Protein AF-A0A1V8TPH0-F1 (afdb_monomer_lite)

Structure (mmCIF, N/CA/C/O backbone):
data_AF-A0A1V8TPH0-F1
#
_entry.id   AF-A0A1V8TPH0-F1
#
loop_
_atom_site.group_PDB
_atom_site.id
_atom_site.type_symbol
_atom_site.label_atom_id
_atom_site.label_alt_id
_atom_site.label_comp_id
_atom_site.label_asym_id
_atom_site.label_entity_id
_atom_site.label_seq_id
_atom_site.pdbx_PDB_ins_code
_atom_site.Cartn_x
_atom_site.Cartn_y
_atom_site.Cartn_z
_atom_site.occupancy
_atom_site.B_iso_or_equiv
_atom_site.auth_seq_id
_atom_site.auth_comp_id
_atom_site.auth_asym_id
_atom_site.auth_atom_id
_atom_site.pdbx_PDB_model_num
ATOM 1 N N . MET A 1 1 ? -13.510 -11.540 24.305 1.00 69.06 1 MET A N 1
ATOM 2 C CA . MET A 1 1 ? -13.269 -10.993 22.954 1.00 69.06 1 MET A CA 1
ATOM 3 C C . MET A 1 1 ? -14.560 -11.146 22.167 1.00 69.06 1 MET A C 1
ATOM 5 O O . MET A 1 1 ? -15.125 -12.233 22.200 1.00 69.06 1 MET A O 1
ATOM 9 N N . THR A 1 2 ? -15.067 -10.079 21.551 1.00 87.88 2 THR A N 1
ATOM 10 C CA . THR A 1 2 ? -16.342 -10.102 20.812 1.00 87.88 2 THR A CA 1
ATOM 11 C C . THR A 1 2 ? -16.055 -9.800 19.351 1.00 87.88 2 THR A C 1
ATOM 13 O O . THR A 1 2 ? -15.473 -8.761 19.056 1.00 87.88 2 THR A O 1
ATOM 16 N N . VAL A 1 3 ? -16.458 -10.695 18.451 1.00 92.12 3 VAL A N 1
ATOM 17 C CA . VAL A 1 3 ? -16.304 -10.492 17.005 1.00 92.12 3 VAL A CA 1
ATOM 18 C C . VAL A 1 3 ? -17.396 -9.545 16.514 1.00 92.12 3 VAL A C 1
ATOM 20 O O . VAL A 1 3 ? -18.563 -9.697 16.881 1.00 92.12 3 VAL A O 1
ATOM 23 N N . LYS A 1 4 ? -17.015 -8.556 15.701 1.00 92.19 4 LYS A N 1
ATOM 24 C CA . LYS A 1 4 ? -17.937 -7.626 15.046 1.00 92.19 4 LYS A CA 1
ATOM 25 C C . LYS A 1 4 ? -17.560 -7.492 13.579 1.00 92.19 4 LYS A C 1
ATOM 27 O O . LYS A 1 4 ? -16.442 -7.100 13.264 1.00 92.19 4 LYS A O 1
ATOM 32 N N . GLU A 1 5 ? -18.511 -7.777 12.704 1.00 93.06 5 GLU A N 1
ATOM 33 C CA . GLU A 1 5 ? -18.378 -7.486 11.281 1.00 93.06 5 GLU A CA 1
ATOM 34 C C . GLU A 1 5 ? -18.752 -6.027 11.020 1.00 93.06 5 GLU A C 1
ATOM 36 O O . GLU A 1 5 ? -19.702 -5.500 11.606 1.00 93.06 5 GLU A O 1
ATOM 41 N N . PHE A 1 6 ? -18.007 -5.362 10.142 1.00 92.00 6 PHE A N 1
ATOM 42 C CA . PHE A 1 6 ? -18.302 -3.991 9.747 1.00 92.00 6 PHE A CA 1
ATOM 43 C C . PHE A 1 6 ? -17.881 -3.728 8.302 1.00 92.00 6 PHE A C 1
ATOM 45 O O . PHE A 1 6 ? -17.001 -4.388 7.753 1.00 92.00 6 PHE A O 1
ATOM 52 N N . ASN A 1 7 ? -18.518 -2.738 7.677 1.00 92.94 7 ASN A N 1
ATOM 53 C CA . ASN A 1 7 ? -18.156 -2.298 6.337 1.00 92.94 7 ASN A CA 1
ATOM 54 C C . ASN A 1 7 ? -17.082 -1.211 6.427 1.00 92.94 7 ASN A C 1
ATOM 56 O O . ASN A 1 7 ? -17.400 -0.041 6.636 1.00 92.94 7 ASN A O 1
ATOM 60 N N . PHE A 1 8 ? -15.824 -1.604 6.219 1.00 92.25 8 PHE A N 1
ATOM 61 C CA . PHE A 1 8 ? -14.677 -0.699 6.285 1.00 92.25 8 PHE A CA 1
ATOM 62 C C . PHE A 1 8 ? -14.852 0.551 5.416 1.00 92.25 8 PHE A C 1
ATOM 64 O O . PHE A 1 8 ? -14.700 1.670 5.896 1.00 92.25 8 PHE A O 1
ATOM 71 N N . THR A 1 9 ? -15.232 0.370 4.146 1.00 92.88 9 THR A N 1
ATOM 72 C CA . THR A 1 9 ? -15.393 1.481 3.196 1.00 92.88 9 THR A CA 1
ATOM 73 C C . THR A 1 9 ? -16.419 2.493 3.701 1.00 92.88 9 THR A C 1
ATOM 75 O O . THR A 1 9 ? -16.123 3.685 3.753 1.00 92.88 9 THR A O 1
ATOM 78 N N . ALA A 1 10 ? -17.592 2.022 4.129 1.00 94.12 10 ALA A N 1
ATOM 79 C CA . ALA A 1 10 ? -18.646 2.889 4.642 1.00 94.12 10 ALA A CA 1
ATOM 80 C C . ALA A 1 10 ? -18.234 3.599 5.942 1.00 94.12 10 ALA A C 1
ATOM 82 O O . ALA A 1 10 ? -18.532 4.779 6.109 1.00 94.12 10 ALA A O 1
ATOM 83 N N . THR A 1 11 ? -17.524 2.911 6.842 1.00 94.31 11 THR A N 1
ATOM 84 C CA . THR A 1 11 ? -17.053 3.495 8.104 1.00 94.31 11 THR A CA 1
ATOM 85 C C . THR A 1 11 ? -16.078 4.646 7.875 1.00 94.31 11 THR A C 1
ATOM 87 O O . THR A 1 11 ? -16.251 5.701 8.479 1.00 94.31 11 THR A O 1
ATOM 90 N N . ILE A 1 12 ? -15.103 4.492 6.972 1.00 94.19 12 ILE A N 1
ATOM 91 C CA . ILE A 1 12 ? -14.189 5.592 6.629 1.00 94.19 12 ILE A CA 1
ATOM 92 C C . ILE A 1 12 ? -14.939 6.724 5.920 1.00 94.19 12 ILE A C 1
ATOM 94 O O . ILE A 1 12 ? -14.738 7.896 6.229 1.00 94.19 12 ILE A O 1
ATOM 98 N N . GLN A 1 13 ? -15.819 6.393 4.971 1.00 94.00 13 GLN A N 1
ATOM 99 C CA . GLN A 1 13 ? -16.561 7.393 4.196 1.00 94.00 13 GLN A CA 1
ATOM 100 C C . GLN A 1 13 ? -17.530 8.224 5.047 1.00 94.00 13 GLN A C 1
ATOM 102 O O . GLN A 1 13 ? -17.873 9.340 4.665 1.00 94.00 13 GLN A O 1
ATOM 107 N N . ALA A 1 14 ? -17.950 7.704 6.201 1.00 94.19 14 ALA A N 1
ATOM 108 C CA . ALA A 1 14 ? -18.762 8.428 7.170 1.00 94.19 14 ALA A CA 1
ATOM 109 C C . ALA A 1 14 ? -17.963 9.454 7.997 1.00 94.19 14 ALA A C 1
ATOM 111 O O . ALA A 1 14 ? -18.571 10.242 8.723 1.00 94.19 14 ALA A O 1
ATOM 112 N N . ALA A 1 15 ? -16.626 9.465 7.910 1.00 93.75 15 ALA A N 1
ATOM 113 C CA . ALA A 1 15 ? -15.810 10.446 8.612 1.00 93.75 15 ALA A CA 1
ATOM 114 C C . ALA A 1 15 ? -16.148 11.878 8.142 1.00 93.75 15 ALA A C 1
ATOM 116 O O . ALA A 1 15 ? -16.312 12.117 6.940 1.00 93.75 15 ALA A O 1
ATOM 117 N N . PRO A 1 16 ? -16.234 12.851 9.067 1.00 91.25 16 PRO A N 1
ATOM 118 C CA . PRO A 1 16 ? -16.648 14.211 8.733 1.00 91.25 16 PRO A CA 1
ATOM 119 C C . PRO A 1 16 ? -15.592 14.970 7.923 1.00 91.25 16 PRO A C 1
ATOM 121 O O . PRO A 1 16 ? -15.946 15.876 7.173 1.00 91.25 16 PRO A O 1
ATOM 124 N N . ASP A 1 17 ? -14.312 14.612 8.066 1.00 91.50 17 ASP A N 1
ATOM 125 C CA . ASP A 1 17 ? -13.206 15.263 7.368 1.00 91.50 17 ASP A CA 1
ATOM 126 C C . ASP A 1 17 ? -13.072 14.734 5.923 1.00 91.50 17 ASP A C 1
ATOM 128 O O . ASP A 1 17 ? -12.752 13.553 5.726 1.00 91.50 17 ASP A O 1
ATOM 132 N N . PRO A 1 18 ? -13.249 15.591 4.895 1.00 88.19 18 PRO A N 1
ATOM 133 C CA . PRO A 1 18 ? -13.051 15.217 3.496 1.00 88.19 18 PRO A CA 1
ATOM 134 C C . PRO A 1 18 ? -11.638 14.721 3.166 1.00 88.19 18 PRO A C 1
ATOM 136 O O . PRO A 1 18 ? -11.458 13.954 2.218 1.00 88.19 18 PRO A O 1
ATOM 139 N N . ALA A 1 19 ? -10.624 15.153 3.924 1.00 86.62 19 ALA A N 1
ATOM 140 C CA . ALA A 1 19 ? -9.248 14.702 3.744 1.00 86.62 19 ALA A CA 1
ATOM 141 C C . ALA A 1 19 ? -9.051 13.238 4.171 1.00 86.62 19 ALA A C 1
ATOM 143 O O . ALA A 1 19 ? -8.129 12.582 3.687 1.00 86.62 19 ALA A O 1
ATOM 144 N N . VAL A 1 20 ? -9.930 12.719 5.034 1.00 92.00 20 VAL A N 1
ATOM 145 C CA . VAL A 1 20 ? -9.890 11.346 5.554 1.00 92.00 20 VAL A CA 1
ATOM 146 C C . VAL A 1 20 ? -10.874 10.436 4.820 1.00 92.00 20 VAL A C 1
ATOM 148 O O . VAL A 1 20 ? -10.542 9.298 4.491 1.00 92.00 20 VAL A O 1
ATOM 151 N N . ASN A 1 21 ? -12.084 10.926 4.540 1.00 93.25 21 ASN A N 1
ATOM 152 C CA . ASN A 1 21 ? -13.167 10.093 4.013 1.00 93.25 21 ASN A CA 1
ATOM 153 C C . ASN A 1 21 ? -13.011 9.728 2.522 1.00 93.25 21 ASN A C 1
ATOM 155 O O . ASN A 1 21 ? -13.640 8.785 2.031 1.00 93.25 21 ASN A O 1
ATOM 159 N N . ASN A 1 22 ? -12.135 10.428 1.794 1.00 93.94 22 ASN A N 1
ATOM 160 C CA . ASN A 1 22 ? -11.880 10.180 0.380 1.00 93.94 22 ASN A CA 1
ATOM 161 C C . ASN A 1 22 ? -10.797 9.106 0.170 1.00 93.94 22 ASN A C 1
ATOM 163 O O . ASN A 1 22 ? -9.654 9.392 -0.193 1.00 93.94 22 ASN A O 1
ATOM 167 N N . LEU A 1 23 ? -11.185 7.842 0.359 1.00 91.94 23 LEU A N 1
ATOM 168 C CA . LEU A 1 23 ? -10.314 6.670 0.191 1.00 91.94 23 LEU A CA 1
ATOM 169 C C . LEU A 1 23 ? -9.619 6.605 -1.178 1.00 91.94 23 LEU A C 1
ATOM 171 O O . LEU A 1 23 ? -8.432 6.290 -1.264 1.00 91.94 23 LEU A O 1
ATOM 175 N N . THR A 1 24 ? -10.337 6.929 -2.255 1.00 90.44 24 THR A N 1
ATOM 176 C CA . THR A 1 24 ? -9.788 6.903 -3.617 1.00 90.44 24 THR A CA 1
ATOM 177 C C . THR A 1 24 ? -8.702 7.958 -3.800 1.00 90.44 24 THR A C 1
ATOM 179 O O . THR A 1 24 ? -7.687 7.678 -4.443 1.00 90.44 24 THR A O 1
ATOM 182 N N . TYR A 1 25 ? -8.894 9.152 -3.228 1.00 92.50 25 TYR A N 1
ATOM 183 C CA . TYR A 1 25 ? -7.860 10.180 -3.187 1.00 92.50 25 TYR A CA 1
ATOM 184 C C . TYR A 1 25 ? -6.662 9.699 -2.382 1.00 92.50 25 TYR A C 1
ATOM 186 O O . TYR A 1 25 ? -5.566 9.734 -2.922 1.00 92.50 25 TYR A O 1
ATOM 194 N N . LEU A 1 26 ? -6.849 9.188 -1.160 1.00 92.75 26 LEU A N 1
ATOM 195 C CA . LEU A 1 26 ? -5.744 8.708 -0.321 1.00 92.75 26 LEU A CA 1
ATOM 196 C C . LEU A 1 26 ? -4.900 7.634 -1.029 1.00 92.75 26 LEU A C 1
ATOM 198 O O . LEU A 1 26 ? -3.671 7.725 -1.036 1.00 92.75 26 LEU A O 1
ATOM 202 N N . ALA A 1 27 ? -5.548 6.674 -1.694 1.00 90.88 27 ALA A N 1
ATOM 203 C CA . ALA A 1 27 ? -4.872 5.597 -2.415 1.00 90.88 27 ALA A CA 1
ATOM 204 C C . ALA A 1 27 ? -4.126 6.065 -3.679 1.00 90.88 27 ALA A C 1
ATOM 206 O O . ALA A 1 27 ? -3.022 5.595 -3.949 1.00 90.88 27 ALA A O 1
ATOM 207 N N . ASN A 1 28 ? -4.705 6.984 -4.460 1.00 90.25 28 ASN A N 1
ATOM 208 C CA . ASN A 1 28 ? -4.168 7.367 -5.778 1.00 90.25 28 ASN A CA 1
ATOM 209 C C . ASN A 1 28 ? -3.432 8.718 -5.798 1.00 90.25 28 ASN A C 1
ATOM 211 O O . ASN A 1 28 ? -2.793 9.054 -6.792 1.00 90.25 28 ASN A O 1
ATOM 215 N N . GLY A 1 29 ? -3.536 9.501 -4.728 1.00 92.06 29 GLY A N 1
ATOM 216 C CA . GLY A 1 29 ? -2.930 10.818 -4.575 1.00 92.06 29 GLY A CA 1
ATOM 217 C C . GLY A 1 29 ? -1.669 10.748 -3.717 1.00 92.06 29 GLY A C 1
ATOM 218 O O . GLY A 1 29 ? -0.589 10.472 -4.248 1.00 92.06 29 GLY A O 1
ATOM 219 N N . PRO A 1 30 ? -1.772 10.976 -2.392 1.00 93.31 30 PRO A N 1
ATOM 220 C CA . PRO A 1 30 ? -0.612 11.068 -1.522 1.00 93.31 30 PRO A CA 1
ATOM 221 C C . PRO A 1 30 ? 0.220 9.783 -1.520 1.00 93.31 30 PRO A C 1
ATOM 223 O O . PRO A 1 30 ? 1.444 9.872 -1.590 1.00 93.31 30 PRO A O 1
ATOM 226 N N . LEU A 1 31 ? -0.399 8.595 -1.530 1.00 91.94 31 LEU A N 1
ATOM 227 C CA . LEU A 1 31 ? 0.364 7.346 -1.587 1.00 91.94 31 LEU A CA 1
ATOM 228 C C . LEU A 1 31 ? 1.188 7.187 -2.864 1.00 91.94 31 LEU A C 1
ATOM 230 O O . LEU A 1 31 ? 2.317 6.703 -2.797 1.00 91.94 31 LEU A O 1
ATOM 234 N N . VAL A 1 32 ? 0.668 7.609 -4.018 1.00 91.00 32 VAL A N 1
ATOM 235 C CA . VAL A 1 32 ? 1.409 7.525 -5.285 1.00 91.00 32 VAL A CA 1
ATOM 236 C C . VAL A 1 32 ? 2.629 8.440 -5.252 1.00 91.00 32 VAL A C 1
ATOM 238 O O . VAL A 1 32 ? 3.718 8.001 -5.618 1.00 91.00 32 VAL A O 1
ATOM 241 N N . VAL A 1 33 ? 2.475 9.673 -4.758 1.00 94.31 33 VAL A N 1
ATOM 242 C CA . VAL A 1 33 ? 3.595 10.617 -4.610 1.00 94.31 33 VAL A CA 1
ATOM 243 C C . VAL A 1 33 ? 4.630 10.065 -3.633 1.00 94.31 33 VAL A C 1
ATOM 245 O O . VAL A 1 33 ? 5.819 10.050 -3.948 1.00 94.31 33 VAL A O 1
ATOM 248 N N . ILE A 1 34 ? 4.192 9.557 -2.476 1.00 94.19 34 ILE A N 1
ATOM 249 C CA . ILE A 1 34 ? 5.089 8.992 -1.460 1.00 94.19 34 ILE A CA 1
ATOM 250 C C . ILE A 1 34 ? 5.890 7.809 -2.022 1.00 94.19 34 ILE A C 1
ATOM 252 O O . ILE A 1 34 ? 7.111 7.768 -1.863 1.00 94.19 34 ILE A O 1
ATOM 256 N N . ASN A 1 35 ? 5.221 6.881 -2.712 1.00 90.12 35 ASN A N 1
ATOM 257 C CA . ASN A 1 35 ? 5.851 5.690 -3.284 1.00 90.12 35 ASN A CA 1
ATOM 258 C C . ASN A 1 35 ? 6.803 6.015 -4.441 1.00 90.12 35 ASN A C 1
ATOM 260 O O . ASN A 1 35 ? 7.786 5.303 -4.649 1.00 90.12 35 ASN A O 1
ATOM 264 N N . ALA A 1 36 ? 6.500 7.049 -5.227 1.00 92.31 36 ALA A N 1
ATOM 265 C CA . ALA A 1 36 ? 7.275 7.385 -6.413 1.00 92.31 36 ALA A CA 1
ATOM 266 C C . ALA A 1 36 ? 8.479 8.277 -6.088 1.00 92.31 36 ALA A C 1
ATOM 268 O O . ALA A 1 36 ? 9.563 8.037 -6.618 1.00 92.31 36 ALA A O 1
ATOM 269 N N . TYR A 1 37 ? 8.307 9.275 -5.216 1.00 95.25 37 TYR A N 1
ATOM 270 C CA . TYR A 1 37 ? 9.310 10.313 -4.978 1.00 95.25 37 TYR A CA 1
ATOM 271 C C . TYR A 1 37 ? 10.617 9.755 -4.409 1.00 95.25 37 TYR A C 1
ATOM 273 O O . TYR A 1 37 ? 11.680 9.916 -5.005 1.00 95.25 37 TYR A O 1
ATOM 281 N N . THR A 1 38 ? 10.543 9.033 -3.290 1.00 92.88 38 THR A N 1
ATOM 282 C CA . THR A 1 38 ? 11.736 8.485 -2.624 1.00 92.88 38 THR A CA 1
ATOM 283 C C . THR A 1 38 ? 12.434 7.434 -3.482 1.00 92.88 38 THR A C 1
ATOM 285 O O . THR A 1 38 ? 13.660 7.439 -3.587 1.00 92.88 38 THR A O 1
ATOM 288 N N . GLN A 1 39 ? 11.667 6.572 -4.160 1.00 93.25 39 GLN A N 1
ATOM 289 C CA . GLN A 1 39 ? 12.212 5.588 -5.095 1.00 93.25 39 GLN A CA 1
ATOM 290 C C . GLN A 1 39 ? 12.939 6.259 -6.265 1.00 93.25 39 GLN A C 1
ATOM 292 O O . GLN A 1 39 ? 14.003 5.793 -6.678 1.00 93.25 39 GLN A O 1
ATOM 297 N N . TRP A 1 40 ? 12.366 7.320 -6.832 1.00 95.38 40 TRP A N 1
ATOM 298 C CA . TRP A 1 40 ? 12.971 8.025 -7.954 1.00 95.38 40 TRP A CA 1
ATOM 299 C C . TRP A 1 40 ? 14.282 8.694 -7.556 1.00 95.38 40 TRP A C 1
ATOM 301 O O . TRP A 1 40 ? 15.293 8.466 -8.218 1.00 95.38 40 TRP A O 1
ATOM 311 N N . GLU A 1 41 ? 14.279 9.454 -6.462 1.00 95.31 41 GLU A N 1
ATOM 312 C CA . GLU A 1 41 ? 15.462 10.179 -5.995 1.00 95.31 41 GLU A CA 1
ATOM 313 C C . GLU A 1 41 ? 16.591 9.226 -5.575 1.00 95.31 41 GLU A C 1
ATOM 315 O O . GLU A 1 41 ? 17.744 9.431 -5.951 1.00 95.31 41 GLU A O 1
ATOM 320 N N . ALA A 1 42 ? 16.273 8.148 -4.849 1.00 95.06 42 ALA A N 1
ATOM 321 C CA . ALA A 1 42 ? 17.287 7.229 -4.333 1.00 95.06 42 ALA A CA 1
ATOM 322 C C . ALA A 1 42 ? 17.773 6.197 -5.364 1.00 95.06 42 ALA A C 1
ATOM 324 O O . ALA A 1 42 ? 18.927 5.774 -5.309 1.00 95.06 42 ALA A O 1
ATOM 325 N N . VAL A 1 43 ? 16.907 5.758 -6.286 1.00 95.19 43 VAL A N 1
ATOM 326 C CA . VAL A 1 43 ? 17.197 4.620 -7.177 1.00 95.19 43 VAL A CA 1
ATOM 327 C C . VAL A 1 43 ? 17.000 4.975 -8.644 1.00 95.19 43 VAL A C 1
ATOM 329 O O . VAL A 1 43 ? 17.926 4.818 -9.438 1.00 95.19 43 VAL A O 1
ATOM 332 N N . GLY A 1 44 ? 15.809 5.448 -9.021 1.00 94.75 44 GLY A N 1
ATOM 333 C CA . GLY A 1 44 ? 15.425 5.627 -10.423 1.00 94.75 44 GLY A CA 1
ATOM 334 C C . GLY A 1 44 ? 16.351 6.572 -11.184 1.00 94.75 44 GLY A C 1
ATOM 335 O O . GLY A 1 44 ? 16.965 6.186 -12.183 1.00 94.75 44 GLY A O 1
ATOM 336 N N . LYS A 1 45 ? 16.494 7.801 -10.688 1.00 95.81 45 LYS A N 1
ATOM 337 C CA . LYS A 1 45 ? 17.304 8.848 -11.310 1.00 95.81 45 LYS A CA 1
ATOM 338 C C . LYS A 1 45 ? 18.799 8.509 -11.321 1.00 95.81 45 LYS A C 1
ATOM 340 O O . LYS A 1 45 ? 19.385 8.604 -12.409 1.00 95.81 45 LYS A O 1
ATOM 345 N N . PRO A 1 46 ? 19.426 8.054 -10.213 1.00 97.12 46 PRO A N 1
ATOM 346 C CA . PRO A 1 46 ? 20.827 7.632 -10.237 1.00 97.12 46 PRO A CA 1
ATOM 347 C C . PRO A 1 46 ? 21.087 6.479 -11.212 1.00 97.12 46 PRO A C 1
ATOM 349 O O . PRO A 1 46 ? 22.002 6.567 -12.031 1.00 97.12 46 PRO A O 1
ATOM 352 N N . LEU A 1 47 ? 20.252 5.433 -11.188 1.00 96.25 47 LEU A N 1
ATOM 353 C CA . LEU A 1 47 ? 20.426 4.259 -12.045 1.00 96.25 47 LEU A CA 1
ATOM 354 C C . LEU A 1 47 ? 20.275 4.610 -13.525 1.00 96.25 47 LEU A C 1
ATOM 356 O O . LEU A 1 47 ? 21.112 4.217 -14.333 1.00 96.25 47 LEU A O 1
ATOM 360 N N . ILE A 1 48 ? 19.237 5.365 -13.899 1.00 96.50 48 ILE A N 1
ATOM 361 C CA . ILE A 1 48 ? 19.031 5.773 -15.296 1.00 96.50 48 ILE A CA 1
ATOM 362 C C . ILE A 1 48 ? 20.195 6.641 -15.780 1.00 96.50 48 ILE A C 1
ATOM 364 O O . ILE A 1 48 ? 20.661 6.461 -16.904 1.00 96.50 48 ILE A O 1
ATOM 368 N N . THR A 1 49 ? 20.674 7.566 -14.948 1.00 97.12 49 THR A N 1
ATOM 369 C CA . THR A 1 49 ? 21.789 8.455 -15.301 1.00 97.12 49 THR A CA 1
ATOM 370 C C . THR A 1 49 ? 23.080 7.667 -15.516 1.00 97.12 49 THR A C 1
ATOM 372 O O . THR A 1 49 ? 23.714 7.814 -16.560 1.00 97.12 49 THR A O 1
ATOM 375 N N . ALA A 1 50 ? 23.434 6.782 -14.579 1.00 97.81 50 ALA A N 1
ATOM 376 C CA . ALA A 1 50 ? 24.620 5.938 -14.693 1.00 97.81 50 ALA A CA 1
ATOM 377 C C . ALA A 1 50 ? 24.520 4.950 -15.866 1.00 97.81 50 ALA A C 1
ATOM 379 O O . ALA A 1 50 ? 25.476 4.749 -16.606 1.00 97.81 50 ALA A O 1
ATOM 380 N N . TRP A 1 51 ? 23.348 4.356 -16.095 1.00 97.88 51 TRP A N 1
ATOM 381 C CA . TRP A 1 51 ? 23.165 3.436 -17.215 1.00 97.88 51 TRP A CA 1
ATOM 382 C C . TRP A 1 51 ? 23.338 4.145 -18.561 1.00 97.88 51 TRP A C 1
ATOM 384 O O . TRP A 1 51 ? 24.003 3.633 -19.460 1.00 97.88 51 TRP A O 1
ATOM 394 N N . LYS A 1 52 ? 22.788 5.355 -18.699 1.00 97.56 52 LYS A N 1
ATOM 395 C CA . LYS A 1 52 ? 22.949 6.155 -19.916 1.00 97.56 52 LYS A CA 1
ATOM 396 C C . LYS A 1 52 ? 24.410 6.488 -20.201 1.00 97.56 52 LYS A C 1
ATOM 398 O O . LYS A 1 52 ? 24.796 6.459 -21.366 1.00 97.56 52 LYS A O 1
ATOM 403 N N . SER A 1 53 ? 25.213 6.795 -19.180 1.00 97.75 53 SER A N 1
ATOM 404 C CA . SER A 1 53 ? 26.633 7.103 -19.387 1.00 97.75 53 SER A CA 1
ATOM 405 C C . SER A 1 53 ? 27.448 5.874 -19.795 1.00 97.75 53 SER A C 1
ATOM 407 O O . SER A 1 53 ? 28.346 5.999 -20.622 1.00 97.75 53 SER A O 1
ATOM 409 N N . LEU A 1 54 ? 27.113 4.693 -19.268 1.00 98.00 54 LEU A N 1
ATOM 410 C CA . LEU A 1 54 ? 27.824 3.443 -19.557 1.00 98.00 54 LEU A CA 1
ATOM 411 C C . LEU A 1 54 ? 27.410 2.789 -20.883 1.00 98.00 54 LEU A C 1
ATOM 413 O O . LEU A 1 54 ? 28.211 2.084 -21.491 1.00 98.00 54 LEU A O 1
ATOM 417 N N . PHE A 1 55 ? 26.169 3.000 -21.330 1.00 97.56 55 PHE A N 1
ATOM 418 C CA . PHE A 1 55 ? 25.572 2.247 -22.438 1.00 97.56 55 PHE A CA 1
ATOM 419 C C . PHE A 1 55 ? 24.990 3.155 -23.531 1.00 97.56 55 PHE A C 1
ATOM 421 O O . PHE A 1 55 ? 23.851 2.969 -23.956 1.00 97.56 55 PHE A O 1
ATOM 428 N N . ASN A 1 56 ? 25.754 4.149 -23.994 1.00 96.25 56 A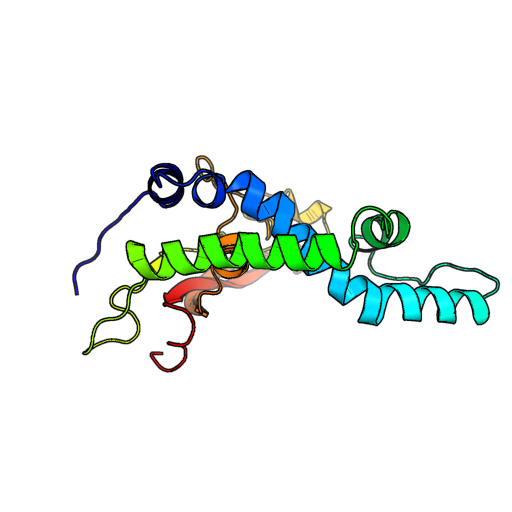SN A N 1
ATOM 429 C CA . ASN A 1 56 ? 25.418 5.017 -25.138 1.00 96.25 56 ASN A CA 1
ATOM 430 C C . ASN A 1 56 ? 24.008 5.641 -25.068 1.00 96.25 56 ASN A C 1
ATOM 432 O O . ASN A 1 56 ? 23.281 5.701 -26.059 1.00 96.25 56 ASN A O 1
ATOM 436 N N . GLY A 1 57 ? 23.594 6.088 -23.883 1.00 95.88 57 GLY A N 1
ATOM 437 C CA . GLY A 1 57 ? 22.280 6.693 -23.671 1.00 95.88 57 GLY A CA 1
ATOM 438 C C . GLY A 1 57 ? 21.117 5.699 -23.573 1.00 95.88 57 GLY A C 1
ATOM 439 O O . GLY A 1 57 ? 19.964 6.135 -23.512 1.00 95.88 57 GLY A O 1
ATOM 440 N N . ALA A 1 58 ? 21.382 4.389 -23.523 1.00 96.44 58 ALA A N 1
ATOM 441 C CA . ALA A 1 58 ? 20.347 3.375 -23.357 1.00 96.44 58 ALA A CA 1
ATOM 442 C C . ALA A 1 58 ? 19.582 3.541 -22.033 1.00 96.44 58 ALA A C 1
ATOM 444 O O . ALA A 1 58 ? 20.079 4.083 -21.046 1.00 96.44 58 ALA A O 1
ATOM 445 N N . PHE A 1 59 ? 18.346 3.045 -22.007 1.00 95.94 59 PHE A N 1
ATOM 446 C CA . PHE A 1 59 ? 17.558 2.929 -20.782 1.00 95.94 59 PHE A CA 1
ATOM 447 C C . PHE A 1 59 ? 17.836 1.567 -20.116 1.00 95.94 59 PHE A C 1
ATOM 449 O O . PHE A 1 59 ? 17.935 0.573 -20.842 1.00 95.94 59 PHE A O 1
ATOM 456 N N . PRO A 1 60 ? 17.929 1.477 -18.775 1.00 96.06 60 PRO A N 1
ATOM 457 C CA . PRO A 1 60 ? 18.241 0.220 -18.097 1.00 96.06 60 PRO A CA 1
ATOM 458 C C . PRO A 1 60 ? 17.174 -0.868 -18.338 1.00 96.06 60 PRO A C 1
ATOM 460 O O . PRO A 1 60 ? 15.975 -0.558 -18.364 1.00 96.06 60 PRO A O 1
ATOM 463 N N . PRO A 1 61 ? 17.561 -2.153 -18.476 1.00 94.69 61 PRO A N 1
ATOM 464 C CA . PRO A 1 61 ? 16.653 -3.275 -18.709 1.00 94.69 61 PRO A CA 1
ATOM 465 C C . PRO A 1 61 ? 15.937 -3.691 -17.414 1.00 94.69 61 PRO A C 1
ATOM 467 O O . PRO A 1 61 ? 16.120 -4.785 -16.894 1.00 94.69 61 PRO A O 1
ATOM 470 N N . ILE A 1 62 ? 15.115 -2.793 -16.874 1.00 93.69 62 ILE A N 1
ATOM 471 C CA . ILE A 1 62 ? 14.306 -3.047 -15.678 1.00 93.69 62 ILE A CA 1
ATOM 472 C C . ILE A 1 62 ? 13.010 -3.787 -16.017 1.00 93.69 62 ILE A C 1
ATOM 474 O O . ILE A 1 62 ? 12.580 -3.832 -17.183 1.00 93.69 62 ILE A O 1
ATOM 478 N N . ASP A 1 63 ? 12.363 -4.298 -14.968 1.00 89.25 63 ASP A N 1
ATOM 479 C CA . ASP A 1 63 ? 11.067 -4.967 -15.036 1.00 89.25 63 ASP A CA 1
ATOM 480 C C . ASP A 1 63 ? 10.044 -4.163 -15.858 1.00 89.25 63 ASP A C 1
ATOM 482 O O . ASP A 1 63 ? 9.916 -2.936 -15.740 1.00 89.25 63 ASP A O 1
ATOM 486 N N . SER A 1 64 ? 9.319 -4.872 -16.726 1.00 88.88 64 SER A N 1
ATOM 487 C CA . SER A 1 64 ? 8.379 -4.271 -17.672 1.00 88.88 64 SER A CA 1
ATOM 488 C C . SER A 1 64 ? 7.256 -3.478 -16.998 1.00 88.88 64 SER A C 1
ATOM 490 O O . SER A 1 64 ? 6.837 -2.468 -17.561 1.00 88.88 64 SER A O 1
ATOM 492 N N . ALA A 1 65 ? 6.832 -3.856 -15.787 1.00 84.94 65 ALA A N 1
ATOM 493 C CA . ALA A 1 65 ? 5.779 -3.174 -15.042 1.00 84.94 65 ALA A CA 1
ATOM 494 C C . ALA A 1 65 ? 6.244 -1.824 -14.471 1.00 84.94 65 ALA A C 1
ATOM 496 O O . ALA A 1 65 ? 5.459 -0.883 -14.372 1.00 84.94 65 ALA A O 1
ATOM 497 N N . ARG A 1 66 ? 7.534 -1.686 -14.128 1.00 87.62 66 ARG A N 1
ATOM 498 C CA . ARG A 1 66 ? 8.099 -0.442 -13.560 1.00 87.62 66 ARG A CA 1
ATOM 499 C C . ARG A 1 66 ? 8.592 0.536 -14.625 1.00 87.62 66 ARG A C 1
ATOM 501 O O . ARG A 1 66 ? 8.599 1.750 -14.413 1.00 87.62 66 ARG A O 1
ATOM 508 N N . ARG A 1 67 ? 8.940 0.025 -15.807 1.00 92.50 67 ARG A N 1
ATOM 509 C CA . ARG A 1 67 ? 9.482 0.805 -16.929 1.00 92.50 67 ARG A CA 1
ATOM 510 C C . ARG A 1 67 ? 8.629 2.009 -17.362 1.00 92.50 67 ARG A C 1
ATOM 512 O O . ARG A 1 67 ? 9.215 3.062 -17.620 1.00 92.50 67 ARG A O 1
ATOM 519 N N . PRO A 1 68 ? 7.290 1.924 -17.494 1.00 92.75 68 PRO A N 1
ATOM 520 C CA . PRO A 1 68 ? 6.471 3.068 -17.893 1.00 92.75 68 PRO A CA 1
ATOM 521 C C . PRO A 1 68 ? 6.501 4.200 -16.864 1.00 92.75 68 PRO A C 1
ATOM 523 O O . PRO A 1 68 ? 6.617 5.355 -17.264 1.00 92.75 68 PRO A O 1
ATOM 526 N N . GLY A 1 69 ? 6.452 3.866 -15.568 1.00 90.50 69 GLY A N 1
ATOM 527 C CA . GLY A 1 69 ? 6.452 4.842 -14.476 1.00 90.50 69 GLY A CA 1
ATOM 528 C C . GLY A 1 69 ? 7.740 5.655 -14.432 1.00 90.50 69 GLY A C 1
ATOM 529 O O . GLY A 1 69 ? 7.692 6.877 -14.419 1.00 90.50 69 GLY A O 1
ATOM 530 N N . TRP A 1 70 ? 8.893 4.992 -14.527 1.00 93.38 70 TRP A N 1
ATOM 531 C CA . TRP A 1 70 ? 10.189 5.678 -14.544 1.00 93.38 70 TRP A CA 1
ATOM 532 C C . TRP A 1 70 ? 10.419 6.498 -15.818 1.00 93.38 70 TRP A C 1
ATOM 534 O O . TRP A 1 70 ? 11.001 7.575 -15.765 1.00 93.38 70 TRP A O 1
ATOM 544 N N . ARG A 1 71 ? 9.935 6.034 -16.978 1.00 92.94 71 ARG A N 1
ATOM 545 C CA . ARG A 1 71 ? 10.045 6.802 -18.233 1.00 92.94 71 ARG A CA 1
ATOM 546 C C . ARG A 1 71 ? 9.160 8.041 -18.272 1.00 92.94 71 ARG A C 1
ATOM 548 O O . ARG A 1 71 ? 9.499 8.992 -18.964 1.00 92.94 71 ARG A O 1
ATOM 555 N N . ARG A 1 72 ? 8.018 8.003 -17.587 1.00 92.06 72 ARG A N 1
ATOM 556 C CA . ARG A 1 72 ? 7.044 9.101 -17.524 1.00 92.06 72 ARG A CA 1
ATOM 557 C C . ARG A 1 72 ? 7.127 9.870 -16.208 1.00 92.06 72 ARG A C 1
ATOM 559 O O . ARG A 1 72 ? 6.210 10.629 -15.904 1.00 92.06 72 ARG A O 1
ATOM 566 N N . TYR A 1 73 ? 8.182 9.651 -15.421 1.00 93.62 73 TYR A N 1
ATOM 567 C CA . TYR A 1 73 ? 8.315 10.299 -14.130 1.00 93.62 73 TYR A CA 1
ATOM 568 C C . TYR A 1 73 ? 8.366 11.814 -14.326 1.00 93.62 73 TYR A C 1
ATOM 570 O O . TYR A 1 73 ? 9.174 12.328 -15.099 1.00 93.62 73 TYR A O 1
ATOM 578 N N . ASN A 1 74 ? 7.470 12.521 -13.643 1.00 92.19 74 ASN A N 1
ATOM 579 C CA . ASN A 1 74 ? 7.351 13.964 -13.757 1.00 92.19 74 ASN A CA 1
ATOM 580 C C . ASN A 1 74 ? 7.944 14.632 -12.513 1.00 92.19 74 ASN A C 1
ATOM 582 O O . ASN A 1 74 ? 7.268 14.737 -11.487 1.00 92.19 74 ASN A O 1
ATOM 586 N N . GLU A 1 75 ? 9.185 15.110 -12.625 1.00 92.38 75 GLU A N 1
ATOM 587 C CA . GLU A 1 75 ? 9.887 15.823 -11.546 1.00 92.38 75 GLU A CA 1
ATOM 588 C C . GLU A 1 75 ? 9.213 17.158 -11.186 1.00 92.38 75 GLU A C 1
ATOM 590 O O . GLU A 1 75 ? 9.294 17.601 -10.045 1.00 92.38 75 GLU A O 1
ATOM 595 N N . THR A 1 76 ? 8.487 17.784 -12.122 1.00 91.56 76 THR A N 1
ATOM 596 C CA . THR A 1 76 ? 7.772 19.047 -11.849 1.00 91.56 76 THR A CA 1
ATOM 597 C C . THR A 1 76 ? 6.493 18.846 -11.039 1.00 91.56 76 THR A C 1
ATOM 599 O O . THR A 1 76 ? 6.083 19.747 -10.315 1.00 91.56 76 THR A O 1
ATOM 602 N N . ALA A 1 77 ? 5.874 17.666 -11.134 1.00 88.38 77 ALA A N 1
ATOM 603 C CA . ALA A 1 77 ? 4.699 17.313 -10.339 1.00 88.38 77 ALA A CA 1
ATOM 604 C C . ALA A 1 77 ? 5.085 16.666 -8.999 1.00 88.38 77 ALA A C 1
ATOM 606 O O . ALA A 1 77 ? 4.440 16.917 -7.985 1.00 88.38 77 ALA A O 1
ATOM 607 N N . ASN A 1 78 ? 6.153 15.864 -8.975 1.00 92.75 78 ASN A N 1
ATOM 608 C CA . ASN A 1 78 ? 6.648 15.186 -7.774 1.00 92.75 78 ASN A CA 1
ATOM 609 C C . ASN A 1 78 ? 7.787 15.990 -7.140 1.00 92.75 78 ASN A C 1
ATOM 611 O O . ASN A 1 78 ? 8.944 15.579 -7.151 1.00 92.75 78 ASN A O 1
ATOM 615 N N . THR A 1 79 ? 7.448 17.166 -6.619 1.00 95.56 79 THR A N 1
ATOM 616 C CA . THR A 1 79 ? 8.405 18.053 -5.946 1.00 95.56 79 THR A CA 1
ATOM 617 C C . THR A 1 79 ? 8.574 17.681 -4.467 1.00 95.56 79 THR A C 1
ATOM 619 O O . THR A 1 79 ? 7.682 17.049 -3.891 1.00 95.56 79 THR A O 1
ATOM 622 N N . PRO A 1 80 ? 9.647 18.143 -3.794 1.00 95.75 80 PRO A N 1
ATOM 623 C CA . PRO A 1 80 ?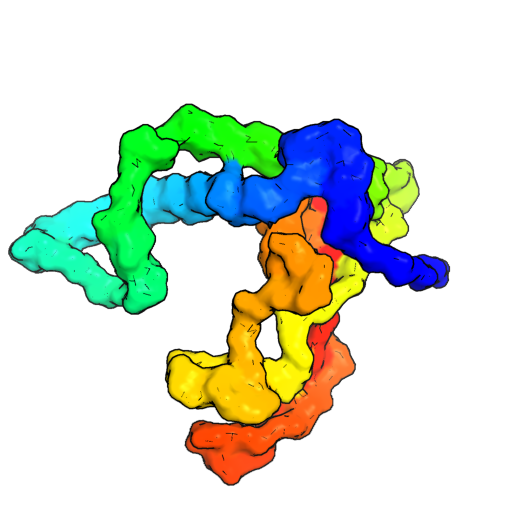 9.775 18.003 -2.342 1.00 95.75 80 PRO A CA 1
ATOM 624 C C . PRO A 1 80 ? 8.559 18.555 -1.578 1.00 95.75 80 PRO A C 1
ATOM 626 O O . PRO A 1 80 ? 8.121 17.970 -0.592 1.00 95.75 80 PRO A O 1
ATOM 629 N N . ALA A 1 81 ? 7.971 19.658 -2.055 1.00 96.81 81 ALA A N 1
ATOM 630 C CA . ALA A 1 81 ? 6.773 20.247 -1.458 1.00 96.81 81 ALA A CA 1
ATOM 631 C C . ALA A 1 81 ? 5.540 19.344 -1.624 1.00 96.81 81 ALA A C 1
ATOM 633 O O . ALA A 1 81 ? 4.796 19.149 -0.663 1.00 96.81 81 ALA A O 1
ATOM 634 N N . ALA A 1 82 ? 5.351 18.747 -2.807 1.00 95.75 82 ALA A N 1
ATOM 635 C CA . ALA A 1 82 ? 4.284 17.774 -3.044 1.00 95.75 82 ALA A CA 1
ATOM 636 C C . ALA A 1 82 ? 4.455 16.523 -2.167 1.00 95.75 82 ALA A C 1
ATOM 638 O O . ALA A 1 82 ? 3.480 16.025 -1.611 1.00 95.75 82 ALA A O 1
ATOM 639 N N . TYR A 1 83 ? 5.692 16.055 -1.980 1.00 96.56 83 TYR A N 1
ATOM 640 C CA . TYR A 1 83 ? 6.005 14.940 -1.086 1.00 96.56 83 TYR A CA 1
ATOM 641 C C . TYR A 1 83 ? 5.692 15.264 0.386 1.00 96.56 83 TYR A C 1
ATOM 643 O O . TYR A 1 83 ? 5.072 14.460 1.082 1.00 96.56 83 TYR A O 1
ATOM 651 N N . THR A 1 84 ? 6.048 16.456 0.869 1.00 97.25 84 THR A N 1
ATOM 652 C CA . THR A 1 84 ? 5.691 16.913 2.225 1.00 97.25 84 THR A CA 1
ATOM 653 C C . THR A 1 84 ? 4.177 17.042 2.405 1.00 97.25 84 THR A C 1
ATOM 655 O O . THR A 1 84 ? 3.639 16.567 3.404 1.00 97.25 84 THR A O 1
ATOM 658 N N . ALA A 1 85 ? 3.468 17.613 1.427 1.00 96.00 85 ALA A N 1
ATOM 659 C CA . ALA A 1 85 ? 2.009 17.712 1.460 1.00 96.00 85 ALA A CA 1
ATOM 660 C C . ALA A 1 85 ? 1.336 16.328 1.458 1.00 96.00 85 ALA A C 1
ATOM 662 O O . ALA A 1 85 ? 0.384 16.098 2.202 1.00 96.00 85 ALA A O 1
ATOM 663 N N . ALA A 1 86 ? 1.864 15.381 0.678 1.00 95.75 86 ALA A N 1
ATOM 664 C CA . ALA A 1 86 ? 1.378 14.007 0.649 1.00 95.75 86 ALA A CA 1
ATOM 665 C C . ALA A 1 86 ? 1.551 13.300 2.003 1.00 95.75 86 ALA A C 1
ATOM 667 O O . ALA A 1 86 ? 0.630 12.631 2.471 1.00 95.75 86 ALA A O 1
ATOM 668 N N . GLN A 1 87 ? 2.698 13.484 2.665 1.00 95.88 87 GLN A N 1
ATOM 669 C CA . GLN A 1 87 ? 2.926 12.959 4.015 1.00 95.88 87 GLN A CA 1
ATOM 670 C C . GLN A 1 87 ? 1.972 13.577 5.042 1.00 95.88 87 GLN A C 1
ATOM 672 O O . GLN A 1 87 ? 1.453 12.855 5.890 1.00 95.88 87 GLN A O 1
ATOM 677 N N . ALA A 1 88 ? 1.699 14.883 4.951 1.00 96.00 88 ALA A N 1
ATOM 678 C CA . ALA A 1 88 ? 0.736 15.549 5.826 1.00 96.00 88 ALA A CA 1
ATOM 679 C C . ALA A 1 88 ? -0.690 15.003 5.631 1.00 96.00 88 ALA A C 1
ATOM 681 O O . ALA A 1 88 ? -1.362 14.688 6.610 1.00 96.00 88 ALA A O 1
ATOM 682 N N . ALA A 1 89 ? -1.125 14.806 4.382 1.00 94.94 89 ALA A N 1
ATOM 683 C CA . ALA A 1 89 ? -2.420 14.193 4.081 1.00 94.94 89 ALA A CA 1
ATOM 684 C C . ALA A 1 89 ? -2.512 12.753 4.611 1.00 94.94 89 ALA A C 1
ATOM 686 O O . ALA A 1 89 ? -3.504 12.385 5.237 1.00 94.94 89 ALA A O 1
ATOM 687 N N . LYS A 1 90 ? -1.453 11.950 4.427 1.00 95.19 90 LYS A N 1
ATOM 688 C CA . LYS A 1 90 ? -1.374 10.603 5.008 1.00 95.19 90 LYS A CA 1
ATOM 689 C C . LYS A 1 90 ? -1.466 10.652 6.535 1.00 95.19 90 LYS A C 1
ATOM 691 O O . LYS A 1 90 ? -2.188 9.853 7.117 1.00 95.19 90 LYS A O 1
ATOM 696 N N . LYS A 1 91 ? -0.770 11.589 7.184 1.00 95.69 91 LYS A N 1
ATOM 697 C CA . LYS A 1 91 ? -0.799 11.737 8.643 1.00 95.69 91 LYS A CA 1
ATOM 698 C C . LYS A 1 91 ? -2.216 11.986 9.169 1.00 95.69 91 LYS A C 1
ATOM 700 O O . LYS A 1 91 ? -2.588 11.338 10.134 1.00 95.69 91 LYS A O 1
ATOM 705 N N . LEU A 1 92 ? -3.009 12.840 8.520 1.00 95.25 92 LEU A N 1
ATOM 706 C CA . LEU A 1 92 ? -4.405 13.072 8.922 1.00 95.25 92 LEU A CA 1
ATOM 707 C C . LEU A 1 92 ? -5.239 11.783 8.882 1.00 95.25 92 LEU A C 1
ATOM 709 O O . LEU A 1 92 ? -5.984 11.497 9.814 1.00 95.25 92 LEU A O 1
ATOM 713 N N . ALA A 1 93 ? -5.074 10.978 7.828 1.00 95.31 93 ALA A N 1
ATOM 714 C CA . ALA A 1 93 ? -5.760 9.694 7.714 1.00 95.31 93 ALA A CA 1
ATOM 715 C C . ALA A 1 93 ? -5.326 8.704 8.808 1.00 95.31 93 ALA A C 1
ATOM 717 O O . ALA A 1 93 ? -6.169 8.017 9.380 1.00 95.31 93 ALA A O 1
ATOM 718 N N . VAL A 1 94 ? -4.023 8.647 9.108 1.00 95.62 94 VAL A N 1
ATOM 719 C CA . VAL A 1 94 ? -3.456 7.813 10.180 1.00 95.62 94 VAL A CA 1
ATOM 720 C C . VAL A 1 94 ? -4.006 8.231 11.544 1.00 95.62 94 VAL A C 1
ATOM 722 O O . VAL A 1 94 ? -4.488 7.381 12.282 1.00 95.62 94 VAL A O 1
ATOM 725 N N . ASP A 1 95 ? -3.967 9.526 11.863 1.00 95.25 95 ASP A N 1
ATOM 726 C CA . ASP A 1 95 ? -4.411 10.045 13.160 1.00 95.25 95 ASP A CA 1
ATOM 727 C C . ASP A 1 95 ? -5.899 9.720 13.383 1.00 95.25 95 ASP A C 1
ATOM 729 O O . ASP A 1 95 ? -6.264 9.151 14.409 1.00 95.25 95 ASP A O 1
ATOM 733 N N . TRP A 1 96 ? -6.751 9.952 12.377 1.00 95.50 96 TRP A N 1
ATOM 734 C CA . TRP A 1 96 ? -8.168 9.592 12.469 1.00 95.50 96 TRP A CA 1
ATOM 735 C C . TRP A 1 96 ? -8.380 8.082 12.664 1.00 95.50 96 TRP A C 1
ATOM 737 O O . TRP A 1 96 ? -9.231 7.672 13.454 1.00 95.50 96 TRP A O 1
ATOM 747 N N . TYR A 1 97 ? -7.612 7.242 11.967 1.00 94.94 97 TYR A N 1
ATOM 748 C CA . TYR A 1 97 ? -7.718 5.785 12.072 1.00 94.94 97 TYR A CA 1
ATOM 749 C C . TYR A 1 97 ? -7.338 5.272 13.466 1.00 94.94 97 TYR A C 1
ATOM 751 O O . TYR A 1 97 ? -8.036 4.425 14.032 1.00 94.94 97 TYR A O 1
ATOM 759 N N . GLU A 1 98 ? -6.264 5.822 14.032 1.00 94.31 98 GLU A N 1
ATOM 760 C CA . GLU A 1 98 ? -5.804 5.517 15.386 1.00 94.31 98 GLU A CA 1
ATOM 761 C C . GLU A 1 98 ? -6.754 6.043 16.471 1.00 94.31 98 GLU A C 1
ATOM 763 O O . GLU A 1 98 ? -6.745 5.524 17.579 1.00 94.31 98 GLU A O 1
ATOM 768 N N . GLU A 1 99 ? -7.587 7.041 16.186 1.00 93.38 99 GLU A N 1
ATOM 769 C CA . GLU A 1 99 ? -8.580 7.548 17.141 1.00 93.38 99 GLU A CA 1
ATOM 770 C C . GLU A 1 99 ? -9.923 6.807 17.061 1.00 93.38 99 GLU A C 1
ATOM 772 O O . GLU A 1 99 ? -10.597 6.642 18.076 1.00 93.38 99 GLU A O 1
ATOM 777 N N . ASN A 1 100 ? -10.328 6.357 15.867 1.00 93.00 100 ASN A N 1
ATOM 778 C CA . ASN A 1 100 ? -11.705 5.911 15.613 1.00 93.00 100 ASN A CA 1
ATOM 779 C C . ASN A 1 100 ? -11.852 4.406 15.347 1.00 93.00 100 ASN A C 1
ATOM 781 O O . ASN A 1 100 ? -12.946 3.870 15.526 1.00 93.00 100 ASN A O 1
ATOM 785 N N . LEU A 1 101 ? -10.793 3.716 14.908 1.00 91.75 101 LEU A N 1
ATOM 786 C CA . LEU A 1 101 ? -10.855 2.292 14.553 1.00 91.75 101 LEU A CA 1
ATOM 787 C C . LEU A 1 101 ? -9.929 1.428 15.406 1.00 91.75 101 LEU A C 1
ATOM 789 O O . LEU A 1 101 ? -10.388 0.475 16.041 1.00 91.75 101 LEU A O 1
ATOM 793 N N . GLN A 1 102 ? -8.638 1.754 15.428 1.00 92.50 102 GLN A N 1
ATOM 794 C CA . GLN A 1 102 ? -7.623 0.996 16.165 1.00 92.50 102 GLN A CA 1
ATOM 795 C C . GLN A 1 102 ? -6.953 1.890 17.197 1.00 92.50 102 GLN A C 1
ATOM 797 O O . GLN A 1 102 ? -5.809 2.308 17.037 1.00 92.50 102 GLN A O 1
ATOM 802 N N . TYR A 1 103 ? -7.704 2.207 18.246 1.00 92.81 103 TYR A N 1
ATOM 803 C CA . TYR A 1 103 ? -7.249 3.076 19.321 1.00 92.81 103 TYR A CA 1
ATOM 804 C C . TYR A 1 103 ? -6.542 2.312 20.435 1.00 92.81 103 TYR A C 1
ATOM 806 O O . TYR A 1 103 ? -6.724 1.106 20.615 1.00 92.81 103 TYR A O 1
ATOM 814 N N . SER A 1 104 ? -5.720 3.047 21.181 1.00 92.56 104 SER A N 1
ATOM 815 C CA . SER A 1 104 ? -5.062 2.557 22.391 1.00 92.56 104 SER A CA 1
ATOM 816 C C . SER A 1 104 ? -5.863 2.947 23.628 1.00 92.56 104 SER A C 1
ATOM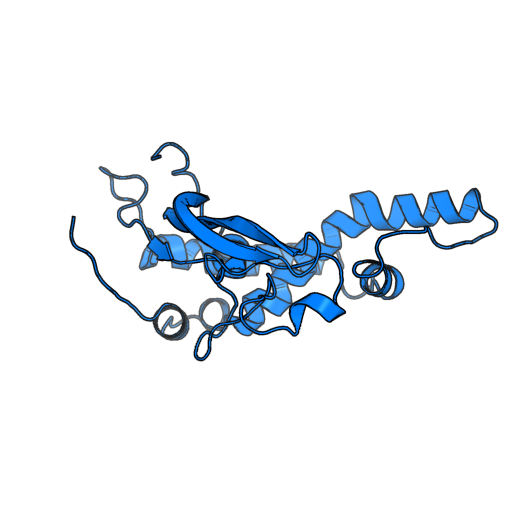 818 O O . SER A 1 104 ? -6.491 4.006 23.668 1.00 92.56 104 SER A O 1
ATOM 820 N N . THR A 1 105 ? -5.765 2.129 24.663 1.00 91.50 105 THR A N 1
ATOM 821 C CA . THR A 1 105 ? -6.190 2.424 26.035 1.00 91.50 105 THR A CA 1
ATOM 822 C C . THR A 1 105 ? -4.966 2.395 26.953 1.00 91.50 105 THR A C 1
ATOM 824 O O . THR A 1 105 ? -3.890 1.962 26.530 1.00 91.50 105 THR A O 1
ATOM 827 N N . PRO A 1 106 ? -5.069 2.863 28.209 1.00 90.44 106 PRO A N 1
ATOM 828 C CA . PRO A 1 106 ? -3.981 2.699 29.174 1.00 90.44 106 PRO A CA 1
ATOM 829 C C . PRO A 1 106 ? -3.568 1.231 29.380 1.00 90.44 106 PRO A C 1
ATOM 831 O O . PRO A 1 106 ? -2.420 0.963 29.730 1.00 90.44 106 PRO A O 1
ATOM 834 N N . GLU A 1 107 ? -4.485 0.291 29.144 1.00 89.25 107 GLU A N 1
ATOM 835 C CA . GLU A 1 107 ? -4.288 -1.146 29.332 1.00 89.25 107 GLU A CA 1
ATOM 836 C C . GLU A 1 107 ? -3.884 -1.894 28.049 1.00 89.25 107 GLU A C 1
ATOM 838 O O . GLU A 1 107 ? -3.298 -2.973 28.144 1.00 89.25 107 GLU A O 1
ATOM 843 N N . SER A 1 108 ? -4.171 -1.349 26.860 1.00 89.50 108 SER A N 1
ATOM 844 C CA . SER A 1 108 ? -3.896 -2.005 25.578 1.00 89.50 108 SER A CA 1
ATOM 845 C C . SER A 1 108 ? -3.335 -1.048 24.527 1.00 89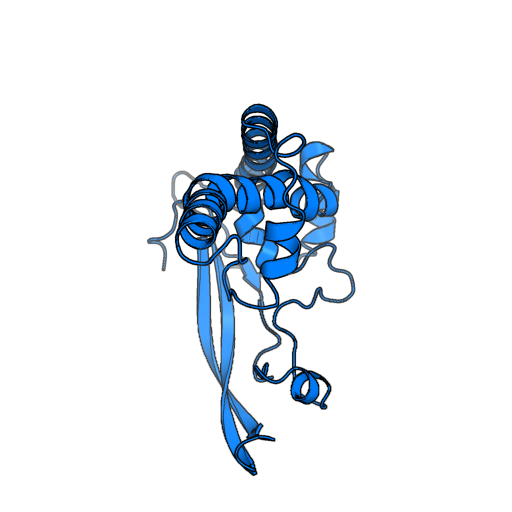.50 108 SER A C 1
ATOM 847 O O . SER A 1 108 ? -3.874 0.027 24.265 1.00 89.50 108 SER A O 1
ATOM 849 N N . CYS A 1 109 ? -2.275 -1.478 23.839 1.00 90.56 109 CYS A N 1
ATOM 850 C CA . CYS A 1 109 ? -1.706 -0.727 22.720 1.00 90.56 109 CYS A CA 1
ATOM 851 C C . CYS A 1 109 ? -2.688 -0.635 21.533 1.00 90.56 109 CYS A C 1
ATOM 853 O O . CYS A 1 109 ? -2.755 0.401 20.872 1.00 90.56 109 CYS A O 1
ATOM 855 N N . SER A 1 110 ? -3.485 -1.677 21.291 1.00 91.88 110 SER A N 1
ATOM 856 C CA . SER A 1 110 ? -4.523 -1.717 20.255 1.00 91.88 110 SER A CA 1
ATOM 857 C C . SER A 1 110 ? -5.738 -2.442 20.818 1.00 91.88 110 SER A C 1
ATOM 859 O O . SER A 1 110 ? -5.669 -3.643 21.069 1.00 91.88 110 SER A O 1
ATOM 861 N N . GLU A 1 111 ? -6.857 -1.746 21.023 1.00 91.50 111 GLU A N 1
ATOM 862 C CA . GLU A 1 111 ? -8.050 -2.392 21.595 1.00 91.50 111 GLU A CA 1
ATOM 863 C C . GLU A 1 111 ? -8.803 -3.305 20.637 1.00 91.50 111 GLU A C 1
ATOM 865 O O . GLU A 1 111 ? -9.649 -4.109 21.034 1.00 91.50 111 GLU A O 1
ATOM 870 N N . SER A 1 112 ? -8.514 -3.175 19.351 1.00 90.62 112 SER A N 1
ATOM 871 C CA . SER A 1 112 ? -9.113 -3.994 18.319 1.00 90.62 112 SER A CA 1
ATOM 872 C C . SER A 1 112 ? -8.034 -4.656 17.477 1.00 90.62 112 SER A C 1
ATOM 874 O O . SER A 1 112 ? -6.964 -4.101 17.210 1.00 90.62 112 SER A O 1
ATOM 876 N N . LEU A 1 113 ? -8.362 -5.870 17.053 1.00 91.38 113 LEU A N 1
ATOM 877 C CA . LEU A 1 113 ? -7.648 -6.636 16.051 1.00 91.38 113 LEU A CA 1
ATOM 878 C C . LEU A 1 113 ? -8.569 -6.718 14.840 1.00 91.38 113 LEU A C 1
ATOM 880 O O . LEU A 1 113 ? -9.701 -7.196 14.959 1.00 91.38 113 LEU A O 1
ATOM 884 N N . MET A 1 114 ? -8.111 -6.215 13.700 1.00 92.75 114 MET A N 1
ATOM 885 C CA . MET A 1 114 ? -8.863 -6.308 12.457 1.00 92.75 114 MET A CA 1
ATOM 886 C C . MET A 1 114 ? -8.395 -7.538 11.687 1.00 92.75 114 MET A C 1
ATOM 888 O O . MET A 1 114 ? -7.198 -7.762 11.549 1.00 92.75 114 MET A O 1
ATOM 892 N N . LEU A 1 115 ? -9.354 -8.329 11.209 1.00 92.06 115 LEU A N 1
ATOM 893 C CA . LEU A 1 115 ? -9.112 -9.537 10.430 1.00 92.06 115 LEU A CA 1
ATOM 894 C C . LEU A 1 115 ? -9.677 -9.352 9.024 1.00 92.06 115 LEU A C 1
ATOM 896 O O . LEU A 1 115 ? -10.842 -8.972 8.887 1.00 92.06 115 LEU A O 1
ATOM 900 N N . PHE A 1 116 ? -8.888 -9.640 7.994 1.00 88.00 116 PHE A N 1
ATOM 901 C CA . PHE A 1 116 ? -9.365 -9.722 6.610 1.00 88.00 116 PHE A CA 1
ATOM 902 C C . PHE A 1 116 ? -8.545 -10.732 5.806 1.00 88.00 116 PHE A C 1
ATOM 904 O O . PHE A 1 116 ? -7.523 -11.213 6.268 1.00 88.00 116 PHE A O 1
ATOM 911 N N . ASP A 1 117 ? -9.008 -11.076 4.608 1.00 84.56 117 ASP A N 1
ATOM 912 C CA . ASP A 1 117 ? -8.217 -11.833 3.634 1.00 84.56 117 ASP A CA 1
ATOM 913 C C . ASP A 1 117 ? -7.611 -10.839 2.632 1.00 84.56 117 ASP A C 1
ATOM 915 O O . ASP A 1 117 ? -8.356 -10.148 1.927 1.00 84.56 117 ASP A O 1
ATOM 919 N N . ILE A 1 118 ? -6.279 -10.697 2.606 1.00 76.31 118 ILE A N 1
ATOM 920 C CA . ILE A 1 118 ? -5.575 -9.846 1.629 1.00 76.31 118 ILE A CA 1
ATOM 921 C C . ILE A 1 118 ? -5.572 -10.446 0.226 1.00 76.31 118 ILE A C 1
ATOM 923 O O . ILE A 1 118 ? -5.383 -9.734 -0.765 1.00 76.31 118 ILE A O 1
ATOM 927 N N . GLY A 1 119 ? -5.747 -11.762 0.144 1.00 73.62 119 GLY A N 1
ATOM 928 C CA . GLY A 1 119 ? -5.709 -12.529 -1.080 1.00 73.62 119 GLY A CA 1
ATOM 929 C C . GLY A 1 119 ? -7.065 -13.128 -1.391 1.00 73.62 119 GLY A C 1
ATOM 930 O O . GLY A 1 119 ? -8.097 -12.777 -0.840 1.00 73.62 119 GLY A O 1
ATOM 931 N N . THR A 1 120 ? -7.070 -14.033 -2.355 1.00 70.94 120 THR A N 1
ATOM 932 C CA . THR A 1 120 ? -8.253 -14.848 -2.628 1.00 70.94 120 THR A CA 1
ATOM 933 C C . THR A 1 120 ? -8.221 -16.176 -1.876 1.00 70.94 120 THR A C 1
ATOM 935 O O . THR A 1 120 ? -9.188 -16.913 -2.004 1.00 70.94 120 THR A O 1
ATOM 938 N N . GLY A 1 121 ? -7.131 -16.480 -1.151 1.00 72.44 121 GLY A N 1
ATOM 939 C CA . GLY A 1 121 ? -6.905 -17.731 -0.419 1.00 72.44 121 GLY A CA 1
ATOM 940 C C . GLY A 1 121 ? -6.969 -18.982 -1.304 1.00 72.44 121 GLY A C 1
ATOM 941 O O . GLY A 1 121 ? -7.993 -19.292 -1.899 1.00 72.44 121 GLY A O 1
ATOM 942 N N . GLY A 1 122 ? -5.880 -19.743 -1.433 1.00 76.69 122 GLY A N 1
ATOM 943 C CA . GLY A 1 122 ? -5.942 -21.002 -2.192 1.00 76.69 122 GLY A CA 1
ATOM 944 C C . GLY A 1 122 ? -6.077 -20.881 -3.719 1.00 76.69 122 GLY A C 1
ATOM 945 O O . GLY A 1 122 ? -6.097 -21.895 -4.415 1.00 76.69 122 GLY A O 1
ATOM 946 N N . PHE A 1 123 ? -6.110 -19.662 -4.263 1.00 82.06 123 PHE A N 1
ATOM 947 C CA . PHE A 1 123 ? -5.990 -19.400 -5.699 1.00 82.06 123 PHE A CA 1
ATOM 948 C C . PHE A 1 123 ? -4.638 -18.759 -5.993 1.00 82.06 123 PHE A C 1
ATOM 950 O O . PHE A 1 123 ? -4.263 -17.771 -5.358 1.00 82.06 123 PHE A O 1
ATOM 957 N N . LEU A 1 124 ? -3.908 -19.293 -6.972 1.00 81.38 124 LEU A N 1
ATOM 958 C CA . LEU A 1 124 ? -2.574 -18.791 -7.292 1.00 81.38 124 LEU A CA 1
ATOM 959 C C . LEU A 1 124 ? -2.603 -17.628 -8.274 1.00 81.38 124 LEU A C 1
ATOM 961 O O . LEU A 1 124 ? -3.497 -17.510 -9.112 1.00 81.38 124 LEU A O 1
ATOM 965 N N . SER A 1 125 ? -1.529 -16.844 -8.215 1.00 85.06 125 SER A N 1
ATOM 966 C CA . SER A 1 125 ? -1.131 -15.938 -9.284 1.00 85.06 125 SER A CA 1
ATOM 967 C C . SER A 1 125 ? 0.160 -16.446 -9.928 1.00 85.06 125 SER A C 1
ATOM 969 O O . SER A 1 125 ? 1.157 -16.709 -9.255 1.00 85.06 125 SER A O 1
ATOM 971 N N . TYR A 1 126 ? 0.138 -16.599 -11.242 1.00 85.56 126 TYR A N 1
ATOM 972 C CA . TYR A 1 126 ? 1.271 -16.969 -12.069 1.00 85.56 126 TYR A CA 1
ATOM 973 C C . TYR A 1 126 ? 2.058 -15.737 -12.508 1.00 85.56 126 TYR A C 1
ATOM 975 O O . TYR A 1 126 ? 1.512 -14.657 -12.747 1.00 85.56 126 TYR A O 1
ATOM 983 N N . ARG A 1 127 ? 3.365 -15.927 -12.707 1.00 84.25 127 ARG A N 1
ATOM 984 C CA . ARG A 1 127 ? 4.218 -14.931 -13.373 1.00 84.25 127 ARG A CA 1
ATOM 985 C C . ARG A 1 127 ? 3.824 -14.747 -14.842 1.00 84.25 127 ARG A C 1
ATOM 987 O O . ARG A 1 127 ? 3.963 -13.655 -15.388 1.00 84.25 127 ARG A O 1
ATOM 994 N N . GLU A 1 128 ? 3.345 -15.810 -15.475 1.00 86.56 128 GLU A N 1
ATOM 995 C CA . GLU A 1 128 ? 2.837 -15.777 -16.840 1.00 86.56 128 GLU A CA 1
ATOM 996 C C . GLU A 1 128 ? 1.418 -15.208 -16.857 1.00 86.56 128 GLU A C 1
ATOM 998 O O . GLU A 1 128 ? 0.471 -15.840 -16.394 1.00 86.56 128 GLU A O 1
ATOM 1003 N N . LEU A 1 129 ? 1.269 -14.008 -17.423 1.00 82.06 129 LEU A N 1
ATOM 1004 C CA . LEU A 1 129 ? 0.002 -13.274 -17.433 1.00 82.06 129 LEU A CA 1
ATOM 1005 C C . LEU A 1 129 ? -1.158 -14.088 -18.023 1.00 82.06 129 LEU A C 1
ATOM 1007 O O . LEU A 1 129 ? -2.267 -14.043 -17.498 1.00 82.06 129 LEU A O 1
ATOM 1011 N N . ASN A 1 130 ? -0.894 -14.852 -19.086 1.00 86.19 130 ASN A N 1
ATOM 1012 C CA . ASN A 1 130 ? -1.909 -15.653 -19.770 1.00 86.19 130 ASN A CA 1
ATOM 1013 C C . ASN A 1 130 ? -2.485 -16.763 -18.880 1.00 86.19 130 ASN A C 1
ATOM 1015 O O . ASN A 1 130 ? -3.605 -17.204 -19.118 1.00 86.19 130 ASN A O 1
ATOM 1019 N N . LEU A 1 131 ? -1.748 -17.195 -17.851 1.00 87.19 131 LEU A N 1
ATOM 1020 C CA . LEU A 1 131 ? -2.213 -18.225 -16.927 1.00 87.19 131 LEU A CA 1
ATOM 1021 C C . LEU A 1 131 ? -3.150 -17.666 -15.843 1.00 87.19 131 LEU A C 1
ATOM 1023 O O . LEU A 1 131 ? -3.924 -18.417 -15.266 1.00 87.19 131 LEU A O 1
ATOM 1027 N N . ASN A 1 132 ? -3.147 -16.353 -15.600 1.00 84.81 132 ASN A N 1
ATOM 1028 C CA . ASN A 1 132 ? -4.018 -15.716 -14.601 1.00 84.81 132 ASN A CA 1
ATOM 1029 C C . ASN A 1 132 ? -5.452 -15.456 -15.094 1.00 84.81 132 ASN A C 1
ATOM 1031 O O . ASN A 1 132 ? -6.257 -14.857 -14.388 1.00 84.81 132 ASN A O 1
ATOM 1035 N N . GLY A 1 133 ? -5.766 -15.853 -16.330 1.00 81.19 133 GLY A N 1
ATOM 1036 C CA . GLY A 1 133 ? -7.124 -15.818 -16.877 1.00 81.19 133 GLY A CA 1
ATOM 1037 C C . GLY A 1 133 ? -7.903 -17.121 -16.685 1.00 81.19 133 GLY A C 1
ATOM 1038 O O . GLY A 1 133 ? -9.076 -17.181 -17.052 1.00 81.19 133 GLY A O 1
ATOM 1039 N N . PHE A 1 134 ? -7.269 -18.176 -16.161 1.00 81.31 134 PHE A N 1
ATOM 1040 C CA . PHE A 1 134 ? -7.928 -19.464 -15.956 1.00 81.31 134 PHE A CA 1
ATOM 1041 C C . PHE A 1 134 ? -8.879 -19.435 -14.750 1.00 81.31 134 PHE A C 1
ATOM 1043 O O . PHE A 1 134 ? -8.660 -18.677 -13.799 1.00 81.31 134 PHE A O 1
ATOM 1050 N N . PRO A 1 135 ? -9.916 -20.295 -14.736 1.00 77.56 135 PRO A N 1
ATOM 1051 C CA . PRO A 1 135 ? -10.710 -20.526 -13.537 1.00 77.56 135 PRO A CA 1
ATOM 1052 C C . PRO A 1 135 ? -9.806 -20.902 -12.360 1.00 77.56 135 PRO A C 1
ATOM 1054 O O . PRO A 1 135 ? -8.830 -21.632 -12.534 1.00 77.56 135 PRO A O 1
ATOM 1057 N N . ASN A 1 136 ? -10.138 -20.424 -11.165 1.00 76.75 136 ASN A N 1
ATOM 1058 C CA . ASN A 1 136 ? -9.371 -20.672 -9.943 1.00 76.75 136 ASN A CA 1
ATOM 1059 C C . ASN A 1 136 ? -7.930 -20.123 -9.973 1.00 76.75 136 ASN A C 1
ATOM 1061 O O . ASN A 1 136 ? -7.037 -20.639 -9.303 1.00 76.75 136 ASN A O 1
ATOM 1065 N N . THR A 1 137 ? -7.700 -19.058 -10.731 1.00 81.69 137 THR A N 1
ATOM 1066 C CA . THR A 1 137 ? -6.487 -18.245 -10.625 1.00 81.69 137 THR A CA 1
ATOM 1067 C C . THR A 1 137 ? -6.870 -16.839 -10.210 1.00 81.69 137 THR A C 1
ATOM 1069 O O . THR A 1 137 ? -8.028 -16.434 -10.337 1.00 81.69 137 THR A O 1
ATOM 1072 N N . SER A 1 138 ? -5.916 -16.112 -9.649 1.00 77.62 138 SER A N 1
ATOM 1073 C CA . SER A 1 138 ? -6.160 -14.797 -9.085 1.00 77.62 138 SER A CA 1
ATOM 1074 C C . SER A 1 138 ? -5.084 -13.811 -9.495 1.00 77.62 138 SER A C 1
ATOM 1076 O O . SER A 1 138 ? -3.946 -14.167 -9.807 1.00 77.62 138 SER A O 1
ATOM 1078 N N . PHE A 1 139 ? -5.457 -12.538 -9.455 1.00 73.69 139 PHE A N 1
ATOM 1079 C CA . PHE A 1 139 ? -4.524 -11.433 -9.522 1.00 73.69 139 PHE A CA 1
ATOM 1080 C C . PHE A 1 139 ? -4.340 -10.854 -8.125 1.00 73.69 139 PHE A C 1
ATOM 1082 O O . PHE A 1 139 ? -5.306 -10.454 -7.476 1.00 73.69 139 PHE A O 1
ATOM 1089 N N . LEU A 1 140 ? -3.072 -10.728 -7.727 1.00 64.38 140 LEU A N 1
ATOM 1090 C CA . LEU A 1 140 ? -2.613 -10.157 -6.455 1.00 64.38 140 LEU A CA 1
ATOM 1091 C C . LEU A 1 140 ? -3.235 -8.790 -6.105 1.00 64.38 140 LEU A C 1
ATOM 1093 O O . LEU A 1 140 ? -3.269 -8.421 -4.941 1.00 64.38 140 LEU A O 1
ATOM 1097 N N . ALA A 1 141 ? -3.714 -8.027 -7.092 1.00 66.31 141 ALA A N 1
ATOM 1098 C CA . ALA A 1 141 ? -4.236 -6.672 -6.917 1.00 66.31 141 ALA A CA 1
ATOM 1099 C C . ALA A 1 141 ? -5.707 -6.556 -7.347 1.00 66.31 141 ALA A C 1
ATOM 1101 O O . ALA A 1 141 ? -6.048 -5.750 -8.215 1.00 66.31 141 ALA A O 1
ATOM 1102 N N . THR A 1 142 ? -6.583 -7.374 -6.764 1.00 72.88 142 THR A N 1
ATOM 1103 C CA . THR A 1 142 ? -8.028 -7.276 -7.015 1.00 72.88 142 THR A CA 1
ATOM 1104 C C . THR A 1 142 ? -8.692 -6.414 -5.942 1.00 72.88 142 THR A C 1
ATOM 1106 O O . THR A 1 142 ? -8.446 -6.585 -4.749 1.00 72.88 142 THR A O 1
ATOM 1109 N N . THR A 1 143 ? -9.544 -5.476 -6.358 1.00 81.94 143 THR A N 1
ATOM 1110 C CA . THR A 1 143 ? -10.429 -4.743 -5.443 1.00 81.94 143 THR A CA 1
ATOM 1111 C C . THR A 1 143 ? -11.756 -5.496 -5.351 1.00 81.94 143 THR A C 1
ATOM 1113 O O . THR A 1 143 ? -12.430 -5.629 -6.378 1.00 81.94 143 THR A O 1
ATOM 1116 N N . PRO A 1 144 ? -12.153 -5.998 -4.166 1.00 79.50 144 PRO A N 1
ATOM 1117 C CA . PRO A 1 144 ? -13.421 -6.700 -4.002 1.00 79.50 144 PRO A CA 1
ATOM 1118 C C . PRO A 1 144 ? -14.620 -5.846 -4.430 1.00 79.50 144 PRO A C 1
ATOM 1120 O O . PRO A 1 144 ? -14.624 -4.621 -4.282 1.00 79.50 144 PRO A O 1
ATOM 1123 N N . LYS A 1 145 ? -15.681 -6.488 -4.932 1.00 81.75 145 LYS A N 1
ATOM 1124 C CA . LYS A 1 145 ? -16.909 -5.782 -5.318 1.00 81.75 145 LYS A CA 1
ATOM 1125 C C . LYS A 1 145 ? -17.500 -5.059 -4.102 1.00 81.75 145 LYS A C 1
ATOM 1127 O O . LYS A 1 145 ? -17.820 -5.690 -3.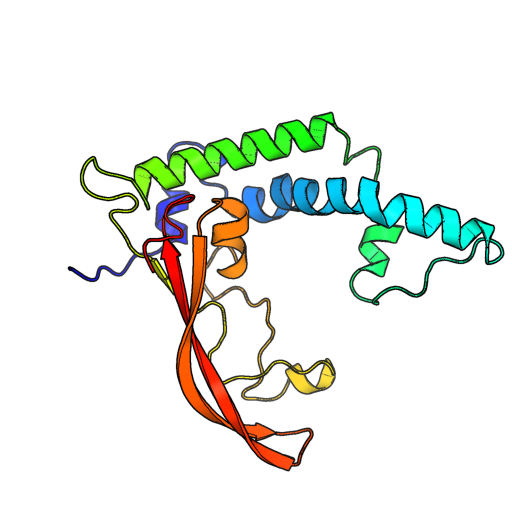103 1.00 81.75 145 LYS A O 1
ATOM 1132 N N . GLY A 1 146 ? -17.682 -3.744 -4.218 1.00 83.06 146 GLY A N 1
ATOM 1133 C CA . GLY A 1 146 ? -18.211 -2.897 -3.143 1.00 83.06 146 GLY A CA 1
ATOM 1134 C C . GLY A 1 146 ? -17.148 -2.289 -2.221 1.00 83.06 146 GLY A C 1
ATOM 1135 O O . GLY A 1 146 ? -17.497 -1.429 -1.417 1.00 83.06 146 GLY A O 1
ATOM 1136 N N . ALA A 1 147 ? -15.872 -2.664 -2.358 1.00 87.19 147 ALA A N 1
ATOM 1137 C CA . ALA A 1 147 ? -14.767 -1.992 -1.679 1.00 87.19 147 ALA A CA 1
ATOM 1138 C C . ALA A 1 147 ? -14.279 -0.786 -2.501 1.00 87.19 147 ALA A C 1
ATOM 1140 O O . ALA A 1 147 ? -14.153 -0.869 -3.724 1.00 87.19 147 ALA A O 1
ATOM 1141 N N . ALA A 1 148 ? -13.982 0.338 -1.841 1.00 90.19 148 ALA A N 1
ATOM 1142 C CA . ALA A 1 148 ? -13.429 1.518 -2.520 1.00 90.19 148 ALA A CA 1
ATOM 1143 C C . ALA A 1 148 ? -11.941 1.363 -2.879 1.00 90.19 148 ALA A C 1
ATOM 1145 O O . ALA A 1 148 ? -11.459 1.982 -3.827 1.00 90.19 148 ALA A O 1
ATOM 1146 N N . ILE A 1 149 ? -11.211 0.546 -2.121 1.00 89.56 149 ILE A N 1
ATOM 1147 C CA . ILE A 1 149 ? -9.781 0.279 -2.291 1.00 89.56 149 ILE A CA 1
ATOM 1148 C C . ILE A 1 149 ? -9.511 -1.216 -2.116 1.00 89.56 149 ILE A C 1
ATOM 1150 O O . ILE A 1 149 ? -10.281 -1.917 -1.461 1.00 89.56 149 ILE A O 1
ATOM 1154 N N . SER A 1 150 ? -8.406 -1.702 -2.684 1.00 87.25 150 SER A N 1
ATOM 1155 C CA . SER A 1 150 ? -7.879 -3.018 -2.319 1.00 87.25 150 SER A CA 1
ATOM 1156 C C . SER A 1 150 ? -7.458 -3.014 -0.847 1.00 87.25 150 SER A C 1
ATOM 1158 O O . SER A 1 150 ? -6.908 -2.025 -0.358 1.00 87.25 150 SER A O 1
ATOM 1160 N N . VAL A 1 151 ? -7.690 -4.132 -0.165 1.00 86.00 151 VAL A N 1
ATOM 1161 C CA . VAL A 1 151 ? -7.269 -4.378 1.222 1.00 86.00 151 VAL A CA 1
ATOM 1162 C C . VAL A 1 151 ? -5.763 -4.191 1.416 1.00 86.00 151 VAL A C 1
ATOM 1164 O O . VAL A 1 151 ? -5.348 -3.605 2.410 1.00 86.00 151 VAL A O 1
ATOM 1167 N N . ALA A 1 152 ? -4.955 -4.506 0.397 1.00 86.19 152 ALA A N 1
ATOM 1168 C CA . ALA A 1 152 ? -3.511 -4.273 0.409 1.00 86.19 152 ALA A CA 1
ATOM 1169 C C . ALA A 1 152 ? -3.117 -2.785 0.530 1.00 86.19 152 ALA A C 1
ATOM 1171 O O . ALA A 1 152 ? -1.966 -2.481 0.826 1.00 86.19 152 ALA A O 1
ATOM 1172 N N . ASN A 1 153 ? -4.043 -1.844 0.300 1.00 89.44 153 ASN A N 1
ATOM 1173 C CA . ASN A 1 153 ? -3.795 -0.412 0.484 1.00 89.44 153 ASN A CA 1
ATOM 1174 C C . ASN A 1 153 ? -4.145 0.095 1.891 1.00 89.44 153 ASN A C 1
ATOM 1176 O O . ASN A 1 153 ? -3.787 1.229 2.197 1.00 89.44 153 ASN A O 1
ATOM 1180 N N . ILE A 1 154 ? -4.802 -0.696 2.749 1.00 91.81 154 ILE A N 1
ATOM 1181 C CA . ILE A 1 154 ? -5.232 -0.249 4.084 1.00 91.81 154 ILE A CA 1
ATOM 1182 C C . ILE A 1 154 ? -4.020 0.209 4.907 1.00 91.81 154 ILE A C 1
ATOM 1184 O O . ILE A 1 154 ? -3.896 1.399 5.201 1.00 91.81 154 ILE A O 1
ATOM 1188 N N . CYS A 1 155 ? -3.073 -0.677 5.223 1.00 92.62 155 CYS A N 1
ATOM 1189 C CA . CYS A 1 155 ? -1.921 -0.288 6.040 1.00 92.62 155 CYS A CA 1
ATOM 1190 C C . CYS A 1 155 ? -0.913 0.639 5.349 1.00 92.62 155 CYS A C 1
ATOM 1192 O O . CYS A 1 155 ? -0.358 1.509 6.025 1.00 92.62 155 CYS A O 1
ATOM 1194 N N . PRO A 1 156 ? -0.733 0.617 4.017 1.00 92.88 156 PRO A N 1
ATOM 1195 C CA . PRO A 1 156 ? -0.022 1.695 3.339 1.00 92.88 156 PRO A CA 1
ATOM 1196 C C . PRO A 1 156 ? -0.629 3.084 3.570 1.00 92.88 156 PRO A C 1
ATOM 1198 O O . PRO A 1 156 ? 0.141 4.034 3.730 1.00 92.88 156 PRO A O 1
ATOM 1201 N N . ILE A 1 157 ? -1.962 3.220 3.630 1.00 94.00 157 ILE A N 1
ATOM 1202 C CA . ILE A 1 157 ? -2.643 4.488 3.951 1.00 94.00 157 ILE A CA 1
ATOM 1203 C C . ILE A 1 157 ? -2.495 4.805 5.442 1.00 94.00 157 ILE A C 1
ATOM 1205 O O . ILE A 1 157 ? -1.998 5.874 5.790 1.00 94.00 157 ILE A O 1
ATOM 1209 N N . TYR A 1 158 ? -2.886 3.877 6.314 1.00 94.94 158 TYR A N 1
ATOM 1210 C CA . TYR A 1 158 ? -3.086 4.141 7.744 1.00 94.94 158 TYR A CA 1
ATOM 1211 C C . TYR A 1 158 ? -1.873 3.848 8.628 1.00 94.94 158 TYR A C 1
ATOM 1213 O O . TYR A 1 158 ? -1.889 4.143 9.817 1.00 94.94 158 TYR A O 1
ATOM 1221 N N . GLY A 1 159 ? -0.796 3.303 8.066 1.00 92.75 159 GLY A N 1
ATOM 1222 C CA . GLY A 1 159 ? 0.431 3.000 8.799 1.00 92.75 159 GLY A CA 1
ATOM 1223 C C . GLY A 1 159 ? 0.282 1.907 9.857 1.00 92.75 159 GLY A C 1
ATOM 1224 O O . GLY A 1 159 ? 1.145 1.830 10.726 1.00 92.75 159 GLY A O 1
ATOM 1225 N N . CYS A 1 160 ? -0.787 1.107 9.806 1.00 93.50 160 CYS A N 1
ATOM 1226 C CA . CYS A 1 160 ? -0.997 -0.019 10.710 1.00 93.50 160 CYS A CA 1
ATOM 1227 C C . CYS A 1 160 ? 0.051 -1.123 10.527 1.00 93.50 160 CYS A C 1
ATOM 1229 O O . CYS A 1 160 ? 0.722 -1.191 9.494 1.00 93.50 160 CYS A O 1
ATOM 1231 N N . ALA A 1 161 ? 0.185 -1.968 11.550 1.00 92.50 161 ALA A N 1
ATOM 1232 C CA . ALA A 1 161 ? 0.978 -3.186 11.469 1.00 92.50 161 ALA A CA 1
ATOM 1233 C C . ALA A 1 161 ? 0.094 -4.313 10.922 1.00 92.50 161 ALA A C 1
ATOM 1235 O O . ALA A 1 161 ? -1.028 -4.494 11.399 1.00 92.50 161 ALA A O 1
ATOM 1236 N N . ASP A 1 162 ? 0.594 -5.015 9.907 1.00 91.94 162 ASP A N 1
ATOM 1237 C CA . ASP A 1 162 ? -0.144 -5.999 9.112 1.00 91.94 162 ASP A CA 1
ATOM 1238 C C . ASP A 1 162 ? 0.611 -7.331 9.079 1.00 91.94 162 ASP A C 1
ATOM 1240 O O . ASP A 1 162 ? 1.774 -7.383 8.662 1.00 91.94 162 ASP A O 1
ATOM 1244 N N . TYR A 1 163 ? -0.041 -8.392 9.551 1.00 90.75 163 TYR A N 1
ATOM 1245 C CA . TYR A 1 163 ? 0.531 -9.724 9.700 1.00 90.75 163 TYR A CA 1
ATOM 1246 C C . TYR A 1 163 ? -0.247 -10.747 8.892 1.00 90.75 163 TYR A C 1
ATOM 1248 O O . TYR A 1 163 ? -1.386 -11.073 9.212 1.00 90.75 163 TYR A O 1
ATOM 1256 N N . VAL A 1 164 ? 0.423 -11.350 7.916 1.00 89.75 164 VAL A N 1
ATOM 1257 C CA . VAL A 1 164 ? -0.124 -12.471 7.153 1.00 89.75 164 VAL A CA 1
ATOM 1258 C C . VAL A 1 164 ? 0.137 -13.768 7.917 1.00 89.75 164 VAL A C 1
ATOM 1260 O O . VAL A 1 164 ? 1.283 -14.209 8.030 1.00 89.75 164 VAL A O 1
ATOM 1263 N N . VAL A 1 165 ? -0.918 -14.402 8.425 1.00 90.88 165 VAL A N 1
ATOM 1264 C CA . VAL A 1 165 ? -0.832 -15.663 9.170 1.00 90.88 165 VAL A CA 1
ATOM 1265 C C . VAL A 1 165 ? -1.409 -16.811 8.338 1.00 90.88 165 VAL A C 1
ATOM 1267 O O . VAL A 1 165 ? -2.577 -16.757 7.946 1.00 90.88 165 VAL A O 1
ATOM 1270 N N . PRO A 1 166 ? -0.632 -17.874 8.056 1.00 91.00 166 PRO A N 1
ATOM 1271 C CA . PRO A 1 166 ? -1.154 -19.059 7.392 1.00 91.00 166 PRO A CA 1
ATOM 1272 C C . PRO A 1 166 ? -2.085 -19.823 8.336 1.00 91.00 166 PRO A C 1
ATOM 1274 O O . PRO A 1 166 ? -1.715 -20.152 9.462 1.00 91.00 166 PRO A O 1
ATOM 1277 N N . ILE A 1 167 ? -3.288 -20.129 7.858 1.00 92.56 167 ILE A N 1
ATOM 1278 C CA . ILE A 1 167 ? -4.310 -20.871 8.613 1.00 92.56 167 ILE A CA 1
ATOM 1279 C C . ILE A 1 167 ? -4.539 -22.281 8.064 1.00 92.56 167 ILE A C 1
ATOM 1281 O O . ILE A 1 167 ? -5.252 -23.077 8.671 1.00 92.56 167 ILE A O 1
ATOM 1285 N N . GLY A 1 168 ? -3.932 -22.604 6.922 1.00 92.62 168 GLY A N 1
ATOM 1286 C CA . GLY A 1 168 ? -4.012 -23.921 6.314 1.00 92.62 168 GLY A CA 1
ATOM 1287 C C . GLY A 1 168 ? -3.578 -23.908 4.858 1.00 92.62 168 GLY A C 1
ATOM 1288 O O . GLY A 1 168 ? -2.911 -22.984 4.393 1.00 92.62 168 GLY A O 1
ATOM 1289 N N . GLU A 1 169 ? -3.985 -24.944 4.140 1.00 92.88 169 GLU A N 1
ATOM 1290 C CA . GLU A 1 169 ? -3.700 -25.127 2.723 1.00 92.88 169 GLU A CA 1
ATOM 1291 C C . GLU A 1 169 ? -4.860 -25.837 2.024 1.00 92.88 169 GLU A C 1
ATOM 1293 O O . GLU A 1 169 ? -5.626 -26.576 2.647 1.00 92.88 169 GLU A O 1
ATOM 1298 N N . VAL A 1 170 ? -4.989 -25.610 0.719 1.00 91.50 170 VAL A N 1
ATOM 1299 C CA . VAL A 1 170 ? -5.983 -26.270 -0.133 1.00 91.50 170 VAL A CA 1
ATOM 1300 C C . VAL A 1 170 ? -5.325 -26.860 -1.381 1.00 91.50 170 VAL A C 1
ATOM 1302 O O . VAL A 1 170 ? -4.351 -26.291 -1.882 1.00 91.50 170 VAL A O 1
ATOM 1305 N N . PRO A 1 171 ? -5.834 -27.992 -1.901 1.00 93.00 171 PRO A N 1
ATOM 1306 C CA . PRO A 1 171 ? -5.313 -28.588 -3.122 1.00 93.00 171 PRO A CA 1
ATOM 1307 C C . PRO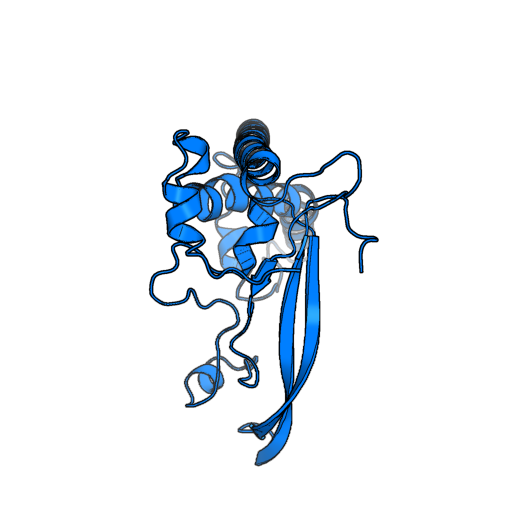 A 1 171 ? -5.697 -27.758 -4.352 1.00 93.00 171 PRO A C 1
ATOM 1309 O O . PRO A 1 171 ? -6.834 -27.306 -4.489 1.00 93.00 171 PRO A O 1
ATOM 1312 N N . TYR A 1 172 ? -4.765 -27.634 -5.290 1.00 88.81 172 TYR A N 1
ATOM 1313 C CA . TYR A 1 172 ? -4.940 -26.924 -6.550 1.00 88.81 172 TYR A CA 1
ATOM 1314 C C . TYR A 1 172 ? -4.247 -27.662 -7.695 1.00 88.81 172 TYR A C 1
ATOM 1316 O O . TYR A 1 172 ? -3.109 -28.099 -7.563 1.00 88.81 172 TYR A O 1
ATOM 1324 N N . PHE A 1 173 ? -4.909 -27.766 -8.847 1.00 89.81 173 PHE A N 1
ATOM 1325 C CA . PHE A 1 173 ? -4.302 -28.346 -10.042 1.00 89.81 173 PHE A CA 1
ATOM 1326 C C . PHE A 1 173 ? -3.487 -27.301 -10.813 1.00 89.81 173 PHE A C 1
ATOM 1328 O O . PHE A 1 173 ? -4.044 -26.347 -11.356 1.00 89.81 173 PHE A O 1
ATOM 1335 N N . SER A 1 174 ? -2.174 -27.503 -10.887 1.00 87.75 174 SER A N 1
ATOM 1336 C CA . SER A 1 174 ? -1.235 -26.574 -11.509 1.00 87.75 174 SER A CA 1
ATOM 1337 C C . SER A 1 174 ? -1.206 -26.687 -13.024 1.00 87.75 174 SER A C 1
ATOM 1339 O O . SER A 1 174 ? -0.888 -27.734 -13.581 1.00 87.75 174 SER A O 1
ATOM 1341 N N . ASN A 1 175 ? -1.460 -25.570 -13.710 1.00 86.50 175 ASN A N 1
ATOM 1342 C CA . ASN A 1 175 ? -1.388 -25.497 -15.173 1.00 86.50 175 ASN A CA 1
ATOM 1343 C C . ASN A 1 175 ? 0.054 -25.402 -15.702 1.00 86.50 175 ASN A C 1
ATOM 1345 O O . ASN A 1 175 ? 0.255 -25.364 -16.913 1.00 86.50 175 ASN A O 1
ATOM 1349 N N . VAL A 1 176 ? 1.048 -25.352 -14.808 1.00 89.38 176 VAL A N 1
ATOM 1350 C CA . VAL A 1 176 ? 2.477 -25.364 -15.157 1.00 89.38 176 VAL A CA 1
ATOM 1351 C C . VAL A 1 176 ? 3.072 -26.753 -14.951 1.00 89.38 176 VAL A C 1
ATOM 1353 O O . VAL A 1 176 ? 3.766 -27.260 -15.829 1.00 89.38 176 VAL A O 1
ATOM 1356 N N . THR A 1 177 ? 2.807 -27.377 -13.801 1.00 90.62 177 THR A N 1
ATOM 1357 C CA . THR A 1 177 ? 3.386 -28.685 -13.448 1.00 90.62 177 THR A CA 1
ATOM 1358 C C . THR A 1 177 ? 2.469 -29.858 -13.796 1.00 90.62 177 THR A C 1
ATOM 1360 O O . THR A 1 177 ? 2.923 -31.000 -13.799 1.00 90.62 177 THR A O 1
ATOM 1363 N N . PHE A 1 178 ? 1.201 -29.594 -14.136 1.00 91.62 178 PHE A N 1
ATOM 1364 C CA . PHE A 1 178 ? 0.173 -30.589 -14.469 1.00 91.62 178 PHE A CA 1
ATOM 1365 C C . PHE A 1 178 ? -0.076 -31.630 -13.368 1.00 91.62 178 PHE A C 1
ATOM 1367 O O . PHE A 1 178 ? -0.531 -32.742 -13.640 1.00 91.62 178 PHE A O 1
ATOM 1374 N N . ILE A 1 179 ? 0.204 -31.262 -12.119 1.00 94.00 179 ILE A N 1
ATOM 1375 C CA . ILE A 1 179 ? -0.081 -32.057 -10.925 1.00 94.00 179 ILE A CA 1
ATOM 1376 C C . ILE A 1 179 ? -0.857 -31.221 -9.906 1.00 94.00 179 ILE A C 1
ATOM 1378 O O . ILE A 1 179 ? -0.910 -29.992 -9.992 1.00 94.00 179 ILE A O 1
ATOM 1382 N N . THR A 1 180 ? -1.474 -31.897 -8.939 1.00 93.19 180 THR A N 1
ATOM 1383 C CA . THR A 1 180 ? -2.099 -31.228 -7.796 1.00 93.19 180 THR A CA 1
ATOM 1384 C C . THR A 1 180 ? -1.029 -30.828 -6.786 1.00 93.19 180 THR A C 1
ATOM 1386 O O . THR A 1 180 ? -0.271 -31.674 -6.317 1.00 93.19 180 THR A O 1
ATOM 1389 N N . GLU A 1 181 ? -1.002 -29.550 -6.436 1.00 91.50 181 GLU A N 1
ATOM 1390 C CA . GLU A 1 181 ? -0.102 -28.940 -5.459 1.00 91.50 181 GLU A CA 1
ATOM 1391 C C . GLU A 1 181 ? -0.926 -28.326 -4.315 1.00 91.50 181 GLU A C 1
ATOM 1393 O O . GLU A 1 181 ? -2.118 -28.057 -4.478 1.00 91.50 181 GLU A O 1
ATOM 1398 N N . MET A 1 182 ? -0.313 -28.118 -3.148 1.00 92.06 182 MET A N 1
ATOM 1399 C CA . MET A 1 182 ? -0.972 -27.475 -2.005 1.00 92.06 182 MET A CA 1
ATOM 1400 C C . MET A 1 182 ? -0.658 -25.979 -1.992 1.00 92.06 182 MET A C 1
ATOM 1402 O O . MET A 1 182 ? 0.497 -25.577 -2.133 1.00 92.06 182 MET A O 1
ATOM 1406 N N . VAL A 1 183 ? -1.692 -25.154 -1.830 1.00 89.44 183 VAL A N 1
ATOM 1407 C CA . VAL A 1 183 ? -1.588 -23.690 -1.828 1.00 89.44 183 VAL A CA 1
ATOM 1408 C C . VAL A 1 183 ? -1.980 -23.167 -0.455 1.00 89.44 183 VAL A C 1
ATOM 1410 O O . VAL A 1 183 ? -3.034 -23.564 0.048 1.00 89.44 183 VAL A O 1
ATOM 1413 N N . PRO A 1 184 ? -1.191 -22.262 0.147 1.00 88.50 184 PRO A N 1
ATOM 1414 C CA . PRO A 1 184 ? -1.521 -21.713 1.450 1.00 88.50 184 PRO A CA 1
ATOM 1415 C C . PRO A 1 184 ? -2.813 -20.889 1.411 1.00 88.50 184 PRO A C 1
ATOM 1417 O O . PRO A 1 184 ? -3.105 -20.164 0.454 1.00 88.50 184 PRO A O 1
ATOM 1420 N N . VAL A 1 185 ? -3.561 -20.983 2.504 1.00 89.19 185 VAL A N 1
ATOM 1421 C CA . VAL A 1 185 ? -4.658 -20.086 2.860 1.00 89.19 185 VAL A CA 1
ATOM 1422 C C . VAL A 1 185 ? -4.184 -19.252 4.041 1.00 89.19 185 VAL A C 1
ATOM 1424 O O . VAL A 1 185 ? -3.691 -19.790 5.036 1.00 89.19 185 VAL A O 1
ATOM 1427 N N . THR A 1 186 ? -4.313 -17.938 3.922 1.00 89.19 186 THR A N 1
ATOM 1428 C CA . THR A 1 186 ? -3.817 -16.968 4.899 1.00 89.19 186 THR A CA 1
ATOM 1429 C C . THR A 1 186 ? -4.939 -16.060 5.368 1.00 89.19 186 THR A C 1
ATOM 1431 O O . THR A 1 186 ? -5.935 -15.889 4.670 1.00 89.19 186 THR A O 1
ATOM 1434 N N . ILE A 1 187 ? -4.762 -15.473 6.545 1.00 90.81 187 ILE A N 1
ATOM 1435 C CA . ILE A 1 187 ? -5.567 -14.359 7.034 1.00 90.81 187 ILE A CA 1
ATOM 1436 C C . ILE A 1 187 ? -4.636 -13.243 7.484 1.00 90.81 187 ILE A C 1
ATOM 1438 O O . ILE A 1 187 ? -3.556 -13.504 8.017 1.00 90.81 187 ILE A O 1
ATOM 1442 N N . ASP A 1 188 ? -5.072 -12.014 7.291 1.00 90.75 188 ASP A N 1
ATOM 1443 C CA . ASP A 1 188 ? -4.357 -10.821 7.688 1.00 90.75 188 ASP A CA 1
ATOM 1444 C C . ASP A 1 188 ? -4.886 -10.343 9.026 1.00 90.75 188 ASP A C 1
ATOM 1446 O O . ASP A 1 188 ? -6.093 -10.229 9.258 1.00 90.75 188 ASP A O 1
ATOM 1450 N N . LEU A 1 189 ? -3.941 -10.098 9.917 1.00 92.31 189 LEU A N 1
ATOM 1451 C CA . LEU A 1 189 ? -4.133 -9.610 11.263 1.00 92.31 189 LEU A CA 1
ATOM 1452 C C . LEU A 1 189 ? -3.552 -8.210 11.326 1.00 92.31 189 LEU A C 1
ATOM 1454 O O . LEU A 1 189 ? -2.341 -8.026 11.251 1.00 92.31 189 LEU A O 1
ATOM 1458 N N . VAL A 1 190 ? -4.426 -7.225 11.486 1.00 93.50 190 VAL A N 1
ATOM 1459 C CA . VAL A 1 190 ? -4.041 -5.821 11.512 1.00 93.50 190 VAL A CA 1
ATOM 1460 C C . VAL A 1 190 ? -4.252 -5.229 12.891 1.00 93.50 190 VAL A C 1
ATOM 1462 O O . VAL A 1 190 ? -5.333 -5.342 13.477 1.00 93.50 190 VAL A O 1
ATOM 1465 N N . VAL A 1 191 ? -3.228 -4.542 13.391 1.00 93.62 191 VAL A N 1
ATOM 1466 C CA . VAL A 1 191 ? -3.227 -3.822 14.671 1.00 93.62 191 VAL A CA 1
ATOM 1467 C C . VAL A 1 191 ? -2.755 -2.384 14.486 1.00 93.62 191 VAL A C 1
ATOM 1469 O O . VAL A 1 191 ? -2.155 -2.017 13.470 1.00 93.62 191 VAL A O 1
ATOM 1472 N N . LYS A 1 192 ? -3.014 -1.551 15.497 1.00 94.56 192 LYS A N 1
ATOM 1473 C CA . LYS A 1 192 ? -2.537 -0.170 15.523 1.00 94.56 192 LYS A CA 1
ATOM 1474 C C . LYS A 1 192 ? -1.018 -0.100 15.302 1.00 94.56 192 LYS A C 1
ATOM 1476 O O . LYS A 1 192 ? -0.253 -0.930 15.793 1.00 94.56 192 LYS A O 1
ATOM 1481 N N . ARG A 1 193 ? -0.580 0.941 14.591 1.00 92.94 193 ARG A N 1
ATOM 1482 C CA . ARG A 1 193 ? 0.834 1.282 14.406 1.00 92.94 193 ARG A CA 1
ATOM 1483 C C . ARG A 1 193 ? 1.594 1.292 15.738 1.00 92.94 193 ARG A C 1
ATOM 1485 O O . ARG A 1 193 ? 1.161 1.939 16.691 1.00 92.94 193 ARG A O 1
ATOM 1492 N N . GLY A 1 194 ? 2.760 0.647 15.770 1.00 89.88 194 GLY A N 1
ATOM 1493 C CA . GLY A 1 194 ? 3.619 0.585 16.955 1.00 89.88 194 GLY A CA 1
ATOM 1494 C C . GLY A 1 194 ? 3.218 -0.489 17.969 1.00 89.88 194 GLY A C 1
ATOM 1495 O O . GLY A 1 194 ? 3.889 -0.628 18.989 1.00 89.88 194 GLY A O 1
ATOM 1496 N N . CYS A 1 195 ? 2.157 -1.256 17.702 1.00 91.06 195 CYS A N 1
ATOM 1497 C CA . CYS A 1 195 ? 1.733 -2.394 18.520 1.00 91.06 195 CYS A CA 1
ATOM 1498 C C . CYS A 1 195 ? 2.238 -3.726 17.958 1.00 91.06 195 CYS A C 1
ATOM 1500 O O . CYS A 1 195 ? 1.600 -4.764 18.112 1.00 91.06 195 CYS A O 1
ATOM 1502 N N . ASP A 1 196 ? 3.401 -3.692 17.312 1.00 86.38 196 ASP A N 1
ATOM 1503 C CA . ASP A 1 196 ? 3.940 -4.800 16.535 1.00 86.38 196 ASP A CA 1
ATOM 1504 C C . ASP A 1 196 ? 4.323 -6.031 17.383 1.00 86.38 196 ASP A C 1
ATOM 1506 O O . ASP A 1 196 ? 4.432 -7.146 16.884 1.00 86.38 196 ASP A O 1
ATOM 1510 N N . LEU A 1 197 ? 4.539 -5.826 18.686 1.00 79.00 197 LEU A N 1
ATOM 1511 C CA . LEU A 1 197 ? 4.897 -6.873 19.650 1.00 79.00 197 LEU A CA 1
ATOM 1512 C C . LEU A 1 197 ? 3.680 -7.582 20.265 1.00 79.00 197 LEU A C 1
ATOM 1514 O O . LEU A 1 197 ? 3.851 -8.437 21.130 1.00 79.00 197 LEU A O 1
ATOM 1518 N N . CYS A 1 198 ? 2.454 -7.216 19.879 1.00 59.47 198 CYS A N 1
ATOM 1519 C CA . CYS A 1 198 ? 1.245 -7.875 20.380 1.00 59.47 198 CYS A CA 1
ATOM 1520 C C . CYS A 1 198 ? 1.019 -9.284 19.795 1.00 59.47 198 CYS A C 1
ATOM 1522 O O . CYS A 1 198 ? 0.105 -9.964 20.264 1.00 59.47 198 CYS A O 1
ATOM 1524 N N . CYS A 1 199 ? 1.804 -9.711 18.799 1.00 46.22 199 CYS A N 1
ATOM 1525 C CA . CYS A 1 199 ? 1.727 -11.031 18.165 1.00 46.22 199 CYS A CA 1
ATOM 1526 C C . CYS A 1 199 ? 2.957 -11.890 18.477 1.00 46.22 199 CYS A C 1
ATOM 1528 O O . CYS A 1 199 ? 4.089 -11.364 18.382 1.00 46.22 199 CYS A O 1
#

Radius of gyration: 20.3 Å; chains: 1; bounding box: 47×52×54 Å

Organism: NCBI:txid1507870

pLDDT: mean 90.01, std 7.18, range [46.22, 98.0]

Secondary structure (DSSP, 8-state):
-------HHHHHHT-S-HHHH-HHHHHHTHHHHHHHHHHIIIIIHHHHHHHHHHTTTPPP---TTTHHHHHT--TTTS-HHHHHHHHHHHHHHHHHHHHHTS---SS-S-S--EEE-SS-SS-B--SSGGGGGSTTB--TTPPPTT-SS-GGGHHHHH--EEEEEEEEEEEEE-TTTSSEEEEEEEEEEEE-TT-GGG-

Foldseek 3Di:
DDDDDDDPLVVQLPDPDPLRNCPLCLQPALLVLQVLQVCCVVPLVVPQVVCCVVPVHDGDPDDPVCVVCSVPPDCPCSDPVSNVVSVVSLVVNQVCCCVPPFDADPVGRGPDKDKDFLFPFQAEDDPPPVVQPDPSHDDSADDDVPHPHRPVCPCSSNVWDKDKAFPAWDWDQDPVVRHIDIDTGTMIITHRHPNNVVD

Sequence (199 aa):
MTVKEFNFTATIQAAPDPAVNNLTYLANGPLVVINAYTQWEAVGKPLITAWKSLFNGAFPPIDSARRPGWRRYNETANTPAAYTAAQAAKKLAVDWYEENLQYSTPESCSESLMLFDIGTGGFLSYRELNLNGFPNTSFLATTPKGAAISVANICPIYGCADYVVPIGEVPYFSNVTFITEMVPVTIDLVVKRGCDLCC